Protein 2X8A (pdb70)

Structure (mmCIF, N/CA/C/O backbone):
data_2X8A
#
_entry.id   2X8A
#
_cell.length_a   77.989
_cell.length_b   77.989
_cell.length_c   86.038
_cell.angle_alpha   90.00
_cell.angle_beta   90.00
_cell.angle_gamma   120.00
#
_symmetry.space_group_name_H-M   'P 61'
#
loop_
_entity.id
_entity.type
_entity.pdbx_description
1 polymer 'NUCLEAR VALOSIN-CONTAINING PROTEIN-LIKE'
2 non-polymer 'PHOSPHATE ION'
3 water water
#
loop_
_atom_site.group_PDB
_atom_site.id
_atom_site.type_symbol
_atom_site.label_atom_id
_atom_site.label_alt_id
_atom_site.label_comp_id
_atom_site.label_asym_id
_atom_site.label_entity_id
_atom_site.label_seq_id
_atom_site.pdbx_PDB_ins_code
_atom_site.Cartn_x
_atom_site.Cartn_y
_atom_site.Cartn_z
_atom_site.occupancy
_atom_site.B_iso_or_equiv
_atom_site.auth_seq_id
_atom_site.auth_comp_id
_atom_site.auth_asym_id
_atom_site.auth_atom_id
_atom_site.pdbx_PDB_model_num
ATOM 1 N N . ILE A 1 12 ? 39.639 -0.973 15.606 1.00 84.36 583 ILE A N 1
ATOM 2 C CA . ILE A 1 12 ? 39.029 -1.029 14.270 1.00 84.01 583 ILE A CA 1
ATOM 3 C C . ILE A 1 12 ? 37.739 -1.859 14.301 1.00 87.03 583 ILE A C 1
ATOM 4 O O . ILE A 1 12 ? 37.646 -2.811 15.084 1.00 87.11 583 ILE A O 1
ATOM 6 N N . GLY A 1 13 ? 36.773 -1.485 13.448 1.00 81.73 584 GLY A N 1
ATOM 7 C CA . GLY A 1 13 ? 35.475 -2.145 13.319 1.00 80.28 584 GLY A CA 1
ATOM 8 C C . GLY A 1 13 ? 34.980 -2.250 11.893 1.00 82.17 584 GLY A C 1
ATOM 9 O O . GLY A 1 13 ? 35.437 -3.114 11.144 1.00 83.34 584 GLY A O 1
ATOM 10 N N . ALA A 1 14 ? 34.039 -1.372 11.509 1.00 75.99 585 ALA A N 1
ATOM 11 C CA . ALA A 1 14 ? 33.454 -1.333 10.170 1.00 74.79 585 ALA A CA 1
ATOM 12 C C . ALA A 1 14 ? 34.431 -0.804 9.108 1.00 77.57 585 ALA A C 1
ATOM 13 O O . ALA A 1 14 ? 34.345 -1.250 7.965 1.00 77.20 585 ALA A O 1
ATOM 15 N N . LEU A 1 15 ? 35.355 0.117 9.471 1.00 73.70 586 LEU A N 1
ATOM 16 C CA . LEU A 1 15 ? 36.361 0.686 8.555 1.00 73.87 586 LEU A CA 1
ATOM 17 C C . LEU A 1 15 ? 37.194 -0.400 7.904 1.00 80.94 586 LEU A C 1
ATOM 18 O O . LEU A 1 15 ? 37.333 -0.410 6.680 1.00 80.22 586 LEU A O 1
ATOM 23 N N . GLU A 1 16 ? 37.743 -1.307 8.738 1.00 80.06 587 GLU A N 1
ATOM 24 C CA . GLU A 1 16 ? 38.579 -2.439 8.349 1.00 80.65 587 GLU A CA 1
ATOM 25 C C . GLU A 1 16 ? 37.786 -3.434 7.450 1.00 84.22 587 GLU A C 1
ATOM 26 O O . GLU A 1 16 ? 38.377 -4.054 6.564 1.00 84.43 587 GLU A O 1
ATOM 32 N N . ASP A 1 17 ? 36.467 -3.554 7.648 1.00 79.88 588 ASP A N 1
ATOM 33 C CA . ASP A 1 17 ? 35.649 -4.440 6.827 1.00 79.77 588 ASP A CA 1
ATOM 34 C C . ASP A 1 17 ? 35.429 -3.830 5.443 1.00 82.92 588 ASP A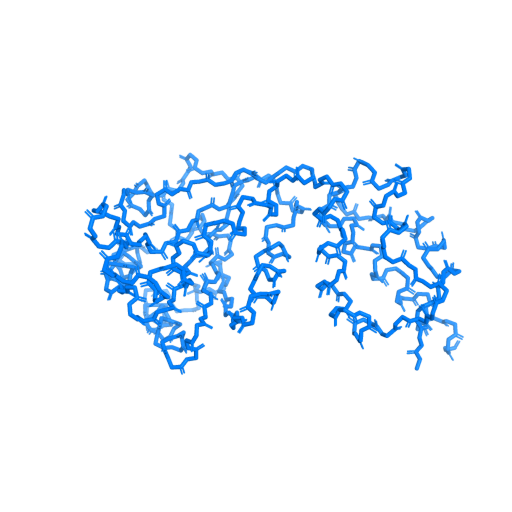 C 1
ATOM 35 O O . ASP A 1 17 ? 35.618 -4.520 4.447 1.00 83.37 588 ASP A O 1
ATOM 40 N N . ILE A 1 18 ? 35.065 -2.526 5.387 1.00 78.48 589 ILE A N 1
ATOM 41 C CA . ILE A 1 18 ? 34.812 -1.756 4.158 1.00 77.42 589 ILE A CA 1
ATOM 42 C C . ILE A 1 18 ? 36.122 -1.682 3.318 1.00 79.54 589 ILE A C 1
ATOM 43 O O . ILE A 1 18 ? 36.073 -1.829 2.091 1.00 78.40 589 ILE A O 1
ATOM 48 N N . ARG A 1 19 ? 37.276 -1.515 4.001 1.00 75.08 590 ARG A N 1
ATOM 49 C CA . ARG A 1 19 ? 38.611 -1.479 3.412 1.00 74.97 590 ARG A CA 1
ATOM 50 C C . ARG A 1 19 ? 38.896 -2.745 2.602 1.00 80.01 590 ARG A C 1
ATOM 51 O O . ARG A 1 19 ? 39.299 -2.650 1.440 1.00 78.95 590 ARG A O 1
ATOM 59 N N . GLU A 1 20 ? 38.677 -3.925 3.232 1.00 76.96 591 GLU A N 1
ATOM 60 C CA . GLU A 1 20 ? 38.932 -5.236 2.648 1.00 76.71 591 GLU A CA 1
ATOM 61 C C . GLU A 1 20 ? 37.999 -5.538 1.475 1.00 81.61 591 GLU A C 1
ATOM 62 O O . GLU A 1 20 ? 38.419 -6.216 0.537 1.00 82.15 591 GLU A O 1
ATOM 68 N N . GLU A 1 21 ? 36.758 -5.044 1.508 1.00 77.40 592 GLU A N 1
ATOM 69 C CA . GLU A 1 21 ? 35.807 -5.318 0.435 1.00 76.89 592 GLU A CA 1
ATOM 70 C C . GLU A 1 21 ? 36.095 -4.483 -0.798 1.00 82.64 592 GLU A C 1
ATOM 71 O O . GLU A 1 21 ? 35.708 -4.874 -1.899 1.00 84.24 592 GLU A O 1
ATOM 77 N N . LEU A 1 22 ? 36.784 -3.356 -0.633 1.00 78.71 593 LEU A N 1
ATOM 78 C CA . LEU A 1 22 ? 37.109 -2.499 -1.760 1.00 78.45 593 LEU A CA 1
ATOM 79 C C . LEU A 1 22 ? 38.337 -3.029 -2.476 1.00 81.80 593 LEU A C 1
ATOM 80 O O . LEU A 1 22 ? 38.345 -3.094 -3.702 1.00 81.19 593 LEU A O 1
ATOM 85 N N . THR A 1 23 ? 39.371 -3.394 -1.704 1.00 78.66 594 THR A N 1
ATOM 86 C CA . THR A 1 23 ? 40.643 -3.933 -2.181 1.00 78.60 594 THR A CA 1
ATOM 87 C C . THR A 1 23 ? 40.418 -5.192 -3.012 1.00 83.87 594 THR A C 1
ATOM 88 O O . THR A 1 23 ? 41.046 -5.334 -4.060 1.00 84.99 594 THR A O 1
ATOM 92 N N . MET A 1 24 ? 39.484 -6.069 -2.576 1.00 78.93 595 MET A N 1
ATOM 93 C CA . MET A 1 24 ? 39.160 -7.337 -3.241 1.00 77.96 595 MET A CA 1
ATOM 94 C C . MET A 1 24 ? 38.195 -7.170 -4.430 1.00 80.63 595 MET A C 1
ATOM 95 O O . MET A 1 24 ? 37.701 -8.169 -4.963 1.00 80.99 595 MET A O 1
ATOM 100 N N . ALA A 1 25 ? 37.937 -5.936 -4.859 1.00 75.83 596 ALA A N 1
ATOM 101 C CA . ALA A 1 25 ? 37.033 -5.689 -5.977 1.00 75.90 596 ALA A CA 1
ATOM 102 C C . ALA A 1 25 ? 37.584 -4.644 -6.934 1.00 82.08 596 ALA A C 1
ATOM 103 O O . ALA A 1 25 ? 37.134 -4.563 -8.085 1.00 81.73 596 ALA A O 1
ATOM 105 N N . ILE A 1 26 ? 38.569 -3.857 -6.479 1.00 80.52 597 ILE A N 1
ATOM 106 C CA . ILE A 1 26 ? 39.131 -2.787 -7.295 1.00 80.89 597 ILE A CA 1
ATOM 107 C C . ILE A 1 26 ? 40.691 -2.822 -7.332 1.00 87.60 597 ILE A C 1
ATOM 108 O O . ILE A 1 26 ? 41.268 -2.267 -8.276 1.00 88.08 597 ILE A O 1
ATOM 113 N N . LEU A 1 27 ? 41.360 -3.464 -6.342 1.00 84.55 598 LEU A N 1
ATOM 114 C CA . LEU A 1 27 ? 42.823 -3.516 -6.338 1.00 85.39 598 LEU A CA 1
ATOM 115 C C . LEU A 1 27 ? 43.309 -4.918 -6.680 1.00 91.85 598 LEU A C 1
ATOM 116 O O . LEU A 1 27 ? 43.931 -5.084 -7.729 1.00 93.09 598 LEU A O 1
ATOM 118 N N . ALA A 1 28 ? 42.987 -5.927 -5.834 1.00 87.91 599 ALA A N 1
ATOM 119 C CA . ALA A 1 28 ? 43.362 -7.333 -6.007 1.00 87.56 599 ALA A CA 1
ATOM 120 C C . ALA A 1 28 ? 42.992 -7.904 -7.403 1.00 91.53 599 ALA A C 1
ATOM 121 O O . ALA A 1 28 ? 43.889 -8.494 -8.008 1.00 90.26 599 ALA A O 1
ATOM 123 N N . PRO A 1 29 ? 41.753 -7.748 -7.964 1.00 89.82 600 PRO A N 1
ATOM 124 C CA . PRO A 1 29 ? 41.485 -8.326 -9.298 1.00 90.46 600 PRO A CA 1
ATOM 125 C C . PRO A 1 29 ? 42.328 -7.713 -10.422 1.00 95.97 600 PRO A C 1
ATOM 126 O O . PRO A 1 29 ? 42.759 -8.456 -11.302 1.00 97.01 600 PRO A O 1
ATOM 130 N N . VAL A 1 30 ? 42.599 -6.391 -10.382 1.00 91.11 601 VAL A N 1
ATOM 131 C CA . VAL A 1 30 ? 43.399 -5.728 -11.416 1.00 89.70 601 VAL A CA 1
ATOM 132 C C . VAL A 1 30 ? 44.881 -6.101 -11.236 1.00 93.84 601 VAL A C 1
ATOM 133 O O . VAL A 1 30 ? 45.527 -6.499 -12.211 1.00 94.03 601 VAL A O 1
ATOM 137 N N . ARG A 1 31 ? 45.392 -6.014 -9.997 1.00 89.83 602 ARG A N 1
ATOM 138 C CA . ARG A 1 31 ? 46.788 -6.274 -9.661 1.00 89.80 602 ARG A CA 1
ATOM 139 C C . ARG A 1 31 ? 47.191 -7.755 -9.805 1.00 93.95 602 ARG A C 1
ATOM 140 O O . ARG A 1 31 ? 48.337 -8.014 -10.171 1.00 94.16 602 ARG A O 1
ATOM 148 N N . ASN A 1 32 ? 46.288 -8.716 -9.518 1.00 90.04 603 ASN A N 1
ATOM 149 C CA . ASN A 1 32 ? 46.592 -10.159 -9.632 1.00 89.66 603 ASN A CA 1
ATOM 150 C C . ASN A 1 32 ? 45.469 -10.860 -10.420 1.00 92.45 603 ASN A C 1
ATOM 151 O O . ASN A 1 32 ? 44.699 -11.604 -9.809 1.00 92.98 603 ASN A O 1
ATOM 156 N N . PRO A 1 33 ? 45.321 -10.624 -11.754 1.00 86.92 604 PRO A N 1
ATOM 157 C CA . PRO A 1 33 ? 44.161 -11.184 -12.473 1.00 85.80 604 PRO A CA 1
ATOM 158 C C . PRO A 1 33 ? 44.158 -12.697 -12.637 1.00 87.63 604 PRO A C 1
ATOM 159 O O . PRO A 1 33 ? 43.090 -13.313 -12.618 1.00 86.75 604 PRO A O 1
ATOM 163 N N . ASP A 1 34 ? 45.337 -13.286 -12.818 1.00 82.90 605 ASP A N 1
ATOM 164 C CA . ASP A 1 34 ? 45.455 -14.715 -13.027 1.00 81.64 605 ASP A CA 1
ATOM 165 C C . ASP A 1 34 ? 45.238 -15.437 -11.729 1.00 82.54 605 ASP A C 1
ATOM 166 O O . ASP A 1 34 ? 44.585 -16.476 -11.749 1.00 82.39 605 ASP A O 1
ATOM 171 N N . GLN A 1 35 ? 45.721 -14.866 -10.598 1.00 76.71 606 GLN A N 1
ATOM 172 C CA . GLN A 1 35 ? 45.520 -15.435 -9.262 1.00 75.82 606 GLN A CA 1
ATOM 173 C C . GLN A 1 35 ? 44.029 -15.319 -8.858 1.00 78.10 606 GLN A C 1
ATOM 174 O O . GLN A 1 35 ? 43.437 -16.314 -8.442 1.00 78.20 606 GLN A O 1
ATOM 176 N N . PHE A 1 36 ? 43.419 -14.126 -9.037 1.00 72.57 607 PHE A N 1
ATOM 177 C CA . PHE A 1 36 ? 42.008 -13.858 -8.738 1.00 71.61 607 PHE A CA 1
ATOM 178 C C . PHE A 1 36 ? 41.059 -14.788 -9.528 1.00 72.76 607 PHE A C 1
ATOM 179 O O . PHE A 1 36 ? 40.190 -15.416 -8.924 1.00 72.25 607 PHE A O 1
ATOM 187 N N . LYS A 1 37 ? 41.230 -14.881 -10.863 1.00 67.30 608 LYS A N 1
ATOM 188 C CA . LYS A 1 37 ? 40.357 -15.694 -11.722 1.00 66.34 608 LYS A CA 1
ATOM 189 C C . LYS A 1 37 ? 40.615 -17.202 -11.560 1.00 69.76 608 LYS A C 1
ATOM 190 O O . LYS A 1 37 ? 39.720 -17.993 -11.880 1.00 69.01 608 LYS A O 1
ATOM 196 N N . ALA A 1 38 ? 41.797 -17.594 -11.001 1.00 65.67 609 ALA A N 1
ATOM 197 C CA . ALA A 1 38 ? 42.146 -18.998 -10.736 1.00 64.62 609 ALA A CA 1
ATOM 198 C C . ALA A 1 38 ? 41.416 -19.523 -9.506 1.00 66.79 609 ALA A C 1
ATOM 199 O O . ALA A 1 38 ? 41.028 -20.687 -9.512 1.00 66.76 609 ALA A O 1
ATOM 201 N N . LEU A 1 39 ? 41.227 -18.683 -8.459 1.00 62.72 610 LEU A N 1
ATOM 202 C CA . LEU A 1 39 ? 40.485 -19.051 -7.236 1.00 63.10 610 LEU A CA 1
ATOM 203 C C . LEU A 1 39 ? 38.944 -19.015 -7.460 1.00 68.27 610 LEU A C 1
ATOM 204 O O . LEU A 1 39 ? 38.191 -19.247 -6.522 1.00 69.81 610 LEU A O 1
ATOM 209 N N . GLY A 1 40 ? 38.494 -18.697 -8.671 1.00 64.04 611 GLY A N 1
ATOM 210 C CA . GLY A 1 40 ? 37.073 -18.646 -9.009 1.00 63.50 611 GLY A CA 1
ATOM 211 C C . GLY A 1 40 ? 36.324 -17.440 -8.476 1.00 65.24 611 GLY A C 1
ATOM 212 O O . GLY A 1 40 ? 35.091 -17.426 -8.470 1.00 63.90 611 GLY A O 1
ATOM 213 N N . LEU A 1 41 ? 37.076 -16.417 -8.032 1.00 60.66 612 LEU A N 1
ATOM 214 C CA . LEU A 1 41 ? 36.564 -15.159 -7.516 1.00 59.05 612 LEU A CA 1
ATOM 215 C C . LEU A 1 41 ? 35.963 -14.322 -8.634 1.00 64.12 612 LEU A C 1
ATOM 216 O O . LEU A 1 41 ? 36.436 -14.349 -9.770 1.00 62.72 612 LEU A O 1
ATOM 221 N N . VAL A 1 42 ? 34.859 -13.641 -8.319 1.00 63.46 613 VAL A N 1
ATOM 222 C CA . VAL A 1 42 ? 34.083 -12.798 -9.235 1.00 63.63 613 VAL A CA 1
ATOM 223 C C . VAL A 1 42 ? 33.677 -11.582 -8.446 1.00 68.36 613 VAL A C 1
ATOM 224 O O . VAL A 1 42 ? 33.024 -11.738 -7.423 1.00 70.66 613 VAL A O 1
ATOM 228 N N . THR A 1 43 ? 34.072 -10.382 -8.877 1.00 63.10 614 THR A N 1
ATOM 229 C CA . THR A 1 43 ? 33.744 -9.177 -8.124 1.00 61.67 614 THR A CA 1
ATOM 230 C C . THR A 1 43 ? 32.249 -8.952 -8.027 1.00 63.95 614 THR A C 1
ATOM 231 O O . THR A 1 43 ? 31.566 -8.985 -9.055 1.00 63.18 614 THR A O 1
ATOM 235 N N . PRO A 1 44 ? 31.716 -8.707 -6.806 1.00 59.73 615 PRO A N 1
ATOM 236 C CA . PRO A 1 44 ? 30.287 -8.371 -6.709 1.00 59.77 615 PRO A CA 1
ATOM 237 C C . PRO A 1 44 ? 30.092 -6.919 -7.143 1.00 65.62 615 PRO A C 1
ATOM 238 O O . PRO A 1 44 ? 31.062 -6.151 -7.108 1.00 65.52 615 PRO A O 1
ATOM 242 N N . ALA A 1 45 ? 28.873 -6.538 -7.573 1.00 62.57 616 ALA A N 1
ATOM 243 C CA . ALA A 1 45 ? 28.596 -5.154 -7.963 1.00 62.44 616 ALA A CA 1
ATOM 244 C C . ALA A 1 45 ? 28.982 -4.201 -6.820 1.00 68.68 616 ALA A C 1
ATOM 245 O O . ALA A 1 45 ? 29.762 -3.273 -7.049 1.00 68.98 616 ALA A O 1
ATOM 247 N N . GLY A 1 46 ? 28.544 -4.530 -5.593 1.00 65.72 617 GLY A N 1
ATOM 248 C CA . GLY A 1 46 ? 28.838 -3.764 -4.392 1.00 65.48 617 GLY A CA 1
ATOM 249 C C . GLY A 1 46 ? 28.642 -4.453 -3.056 1.00 69.52 617 GLY A C 1
ATOM 250 O O . GLY A 1 46 ? 28.718 -5.678 -2.943 1.00 68.54 617 GLY A O 1
ATOM 251 N N . VAL A 1 47 ? 28.469 -3.630 -2.019 1.00 67.25 618 VAL A N 1
ATOM 252 C CA . VAL A 1 47 ? 28.242 -4.030 -0.618 1.00 67.18 618 VAL A CA 1
ATOM 253 C C . VAL A 1 47 ? 27.084 -3.231 -0.071 1.00 68.95 618 VAL A C 1
ATOM 254 O O . VAL A 1 47 ? 26.773 -2.151 -0.586 1.00 67.46 618 VAL A O 1
ATOM 258 N N . LEU A 1 48 ? 26.448 -3.758 0.972 1.00 65.38 619 LEU A N 1
ATOM 259 C CA . LEU A 1 48 ? 25.354 -3.063 1.637 1.00 64.38 619 LEU A CA 1
ATOM 260 C C . LEU A 1 48 ? 25.776 -2.697 3.029 1.00 68.22 619 LEU A C 1
ATOM 261 O O . LEU A 1 48 ? 26.210 -3.570 3.793 1.00 68.49 619 LEU A O 1
ATOM 266 N N . LEU A 1 49 ? 25.694 -1.397 3.346 1.00 63.31 620 LEU A N 1
ATOM 267 C CA . LEU A 1 49 ? 26.008 -0.889 4.678 1.00 61.72 620 LEU A CA 1
ATOM 268 C C . LEU A 1 49 ? 24.700 -0.808 5.428 1.00 64.10 620 LEU A C 1
ATOM 269 O O . LEU A 1 49 ? 23.722 -0.284 4.893 1.00 62.04 620 LEU A O 1
ATOM 274 N N . ALA A 1 50 ? 24.638 -1.468 6.594 1.00 62.91 621 ALA A N 1
ATOM 275 C CA . ALA A 1 50 ? 23.413 -1.535 7.407 1.00 64.18 621 ALA A CA 1
ATOM 276 C C . ALA A 1 50 ? 23.662 -1.127 8.857 1.00 70.07 621 ALA A C 1
ATOM 277 O O . ALA A 1 50 ? 24.669 -1.503 9.463 1.00 70.16 621 ALA A O 1
ATOM 279 N N . GLY A 1 51 ? 22.724 -0.365 9.394 1.00 67.22 622 GLY A N 1
ATOM 280 C CA . GLY A 1 51 ? 22.768 0.118 10.766 1.00 67.35 622 GLY A CA 1
ATOM 281 C C . GLY A 1 51 ? 21.998 1.407 10.932 1.00 71.71 622 GLY A C 1
ATOM 282 O O . GLY A 1 51 ? 21.674 2.053 9.928 1.00 71.19 622 GLY A O 1
ATOM 283 N N . PRO A 1 52 ? 21.735 1.834 12.194 1.00 69.23 623 PRO A N 1
ATOM 284 C CA . PRO A 1 52 ? 20.991 3.098 12.413 1.00 68.56 623 PRO A CA 1
ATOM 285 C C . PRO A 1 52 ? 21.661 4.329 11.781 1.00 71.92 623 PRO A C 1
ATOM 286 O O . PRO A 1 52 ? 22.884 4.354 11.598 1.00 70.39 623 PRO A O 1
ATOM 290 N N . PRO A 1 53 ? 20.875 5.350 11.377 1.00 70.48 624 PRO A N 1
ATOM 291 C CA . PRO A 1 53 ? 21.500 6.538 10.756 1.00 70.75 624 PRO A CA 1
ATOM 292 C C . PRO A 1 53 ? 22.359 7.325 11.752 1.00 76.19 624 PRO A C 1
ATOM 293 O O . PRO A 1 53 ? 22.104 7.303 12.966 1.00 75.16 624 PRO A O 1
ATOM 297 N N . GLY A 1 54 ? 23.392 7.975 11.222 1.00 73.81 625 GLY A N 1
ATOM 298 C CA . GLY A 1 54 ? 24.348 8.747 12.000 1.00 73.65 625 GLY A CA 1
ATOM 299 C C . GLY A 1 54 ? 25.561 7.945 12.439 1.00 79.54 625 GLY A C 1
ATOM 300 O O . GLY A 1 54 ? 26.410 8.472 13.168 1.00 80.02 625 GLY A O 1
ATOM 301 N N . CYS A 1 55 ? 25.690 6.682 11.986 1.00 75.92 626 CYS A N 1
ATOM 302 C CA . CYS A 1 55 ? 26.834 5.869 12.392 1.00 76.15 626 CYS A CA 1
ATOM 303 C C . CYS A 1 55 ? 28.081 6.060 11.511 1.00 77.70 626 CYS A C 1
ATOM 304 O O . CYS A 1 55 ? 29.153 5.557 11.877 1.00 78.12 626 CYS A O 1
ATOM 307 N N . GLY A 1 56 ? 27.950 6.798 10.409 1.00 70.74 627 GLY A N 1
ATOM 308 C CA . GLY A 1 56 ? 29.081 7.113 9.543 1.00 69.34 627 GLY A CA 1
ATOM 309 C C . GLY A 1 56 ? 29.301 6.245 8.324 1.00 69.99 627 GLY A C 1
ATOM 310 O O . GLY A 1 56 ? 30.439 6.142 7.848 1.00 69.27 627 GLY A O 1
ATOM 311 N N . LYS A 1 57 ? 28.212 5.653 7.788 1.00 64.71 628 LYS A N 1
ATOM 312 C CA . LYS A 1 57 ? 28.212 4.809 6.579 1.00 63.77 628 LYS A CA 1
ATOM 313 C C . LYS A 1 57 ? 28.848 5.574 5.405 1.00 65.24 628 LYS A C 1
ATOM 314 O O . LYS A 1 57 ? 29.792 5.078 4.789 1.00 63.95 628 LYS A O 1
ATOM 320 N N . THR A 1 58 ? 28.373 6.811 5.158 1.00 61.43 629 THR A N 1
ATOM 321 C CA . THR A 1 58 ? 28.864 7.707 4.102 1.00 61.31 629 THR A CA 1
ATOM 322 C C . THR A 1 58 ? 30.358 8.094 4.315 1.00 65.00 629 THR A C 1
ATOM 323 O O . THR A 1 58 ? 31.150 8.010 3.366 1.00 65.25 629 THR A O 1
ATOM 327 N N . LEU A 1 59 ? 30.728 8.515 5.546 1.00 60.01 630 LEU A N 1
ATOM 328 C CA . LEU A 1 59 ? 32.076 8.965 5.880 1.00 59.92 630 LEU A CA 1
ATOM 329 C C . LEU A 1 59 ? 33.121 7.862 5.764 1.00 66.62 630 LEU A C 1
ATOM 330 O O . LEU A 1 59 ? 34.243 8.143 5.315 1.00 65.34 630 LEU A O 1
ATOM 335 N N . LEU A 1 60 ? 32.767 6.615 6.186 1.00 64.94 631 LEU A N 1
ATOM 336 C CA . LEU A 1 60 ? 33.685 5.469 6.115 1.00 64.69 631 LEU A CA 1
ATOM 337 C C . LEU A 1 60 ? 33.867 5.014 4.660 1.00 68.45 631 LEU A C 1
ATOM 338 O O . LEU A 1 60 ? 34.967 4.594 4.282 1.00 68.88 631 LEU A O 1
ATOM 343 N N . ALA A 1 61 ? 32.809 5.157 3.841 1.00 63.20 632 ALA A N 1
ATOM 344 C CA . ALA A 1 61 ? 32.831 4.857 2.415 1.00 63.12 632 ALA A CA 1
ATOM 345 C C . ALA A 1 61 ? 33.778 5.815 1.705 1.00 70.13 632 ALA A C 1
ATOM 346 O O . ALA A 1 61 ? 34.604 5.389 0.889 1.00 69.47 632 ALA A O 1
ATOM 348 N N . LYS A 1 62 ? 33.678 7.124 2.057 1.00 68.87 633 LYS A N 1
ATOM 349 C CA . LYS A 1 62 ? 34.519 8.188 1.515 1.00 68.36 633 LYS A CA 1
ATOM 350 C C . LYS A 1 62 ? 35.948 8.047 2.034 1.00 71.93 633 LYS A C 1
ATOM 351 O O . LYS A 1 62 ? 36.885 8.345 1.301 1.00 72.17 633 LYS A O 1
ATOM 353 N N . ALA A 1 63 ? 36.115 7.561 3.267 1.00 68.98 634 ALA A N 1
ATOM 354 C CA . ALA A 1 63 ? 37.423 7.391 3.908 1.00 70.12 634 ALA A CA 1
ATOM 355 C C . ALA A 1 63 ? 38.280 6.353 3.207 1.00 75.16 634 ALA A C 1
ATOM 356 O O . ALA A 1 63 ? 39.464 6.602 2.965 1.00 74.29 634 ALA A O 1
ATOM 358 N N . VAL A 1 64 ? 37.662 5.190 2.895 1.00 73.01 635 VAL A N 1
ATOM 359 C CA . VAL A 1 64 ? 38.226 3.996 2.246 1.00 72.36 635 VAL A CA 1
ATOM 360 C C . VAL A 1 64 ? 38.618 4.330 0.796 1.00 73.77 635 VAL A C 1
ATOM 361 O O . VAL A 1 64 ? 39.720 3.963 0.364 1.00 71.72 635 VAL A O 1
ATOM 365 N N . ALA A 1 65 ? 37.731 5.056 0.074 1.00 70.86 636 ALA A N 1
ATOM 366 C CA . ALA A 1 65 ? 37.950 5.517 -1.306 1.00 71.35 636 ALA A CA 1
ATOM 367 C C . ALA A 1 65 ? 39.176 6.429 -1.390 1.00 76.43 636 ALA A C 1
ATOM 368 O O . ALA A 1 65 ? 40.040 6.241 -2.250 1.00 76.18 636 ALA A O 1
ATOM 370 N N . ASN A 1 66 ? 39.265 7.377 -0.445 1.00 73.42 637 ASN A N 1
ATOM 371 C CA . ASN A 1 66 ? 40.335 8.344 -0.355 1.00 73.83 637 ASN A CA 1
ATOM 372 C C . ASN A 1 66 ? 41.689 7.679 -0.167 1.00 79.34 637 ASN A C 1
ATOM 373 O O . ASN A 1 66 ? 42.539 7.812 -1.041 1.00 79.24 637 ASN A O 1
ATOM 378 N N . GLU A 1 67 ? 41.879 6.947 0.941 1.00 77.47 638 GLU A N 1
ATOM 379 C CA . GLU A 1 67 ? 43.132 6.268 1.288 1.00 78.18 638 GLU A CA 1
ATOM 380 C C . GLU A 1 67 ? 43.632 5.304 0.163 1.00 84.37 638 GLU A C 1
ATOM 381 O O . GLU A 1 67 ? 44.841 5.082 0.060 1.00 83.77 638 GLU A O 1
ATOM 387 N N . SER A 1 68 ? 42.710 4.794 -0.696 1.00 82.49 639 SER A N 1
ATOM 388 C CA . SER A 1 68 ? 43.005 3.919 -1.841 1.00 82.57 639 SER A CA 1
ATOM 389 C C . SER A 1 68 ? 43.214 4.720 -3.170 1.00 84.96 639 SER A C 1
ATOM 390 O O . SER A 1 68 ? 43.522 4.120 -4.201 1.00 83.80 639 SER A O 1
ATOM 393 N N . GLY A 1 69 ? 43.036 6.044 -3.127 1.00 81.17 640 GLY A N 1
ATOM 394 C CA . GLY A 1 69 ? 43.187 6.934 -4.280 1.00 80.48 640 GLY A CA 1
ATOM 395 C C . GLY A 1 69 ? 42.091 6.783 -5.320 1.00 83.38 640 GLY A C 1
ATOM 396 O O . GLY A 1 69 ? 42.332 6.969 -6.521 1.00 82.66 640 GLY A O 1
ATOM 397 N N . LEU A 1 70 ? 40.871 6.445 -4.856 1.00 78.90 641 LEU A N 1
ATOM 398 C CA . LEU A 1 70 ? 39.682 6.218 -5.694 1.00 77.71 641 LEU A CA 1
ATOM 399 C C . LEU A 1 70 ? 38.734 7.423 -5.712 1.00 78.97 641 LEU A C 1
ATOM 400 O O . LEU A 1 70 ? 38.707 8.229 -4.771 1.00 78.34 641 LEU A O 1
ATOM 405 N N . ASN A 1 71 ? 37.944 7.525 -6.779 1.00 73.45 642 ASN A N 1
ATOM 406 C CA . ASN A 1 71 ? 36.957 8.577 -6.899 1.00 7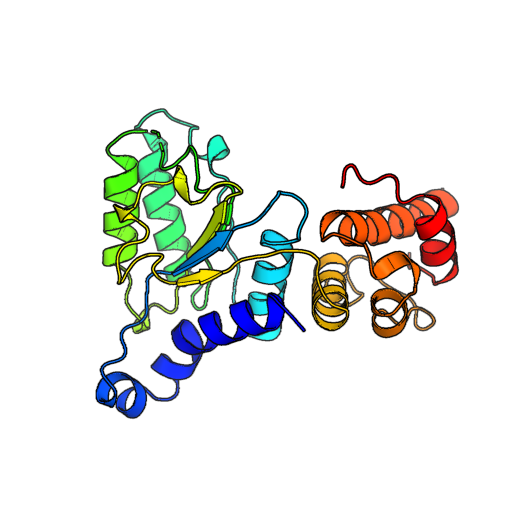2.90 642 ASN A CA 1
ATOM 407 C C . ASN A 1 71 ? 35.715 8.161 -6.127 1.00 76.11 642 ASN A C 1
ATOM 408 O O . ASN A 1 71 ? 35.569 6.988 -5.762 1.00 75.88 642 ASN A O 1
ATOM 413 N N . PHE A 1 72 ? 34.837 9.124 -5.848 1.00 71.93 643 PHE A N 1
ATOM 414 C CA . PHE A 1 72 ? 33.604 8.867 -5.127 1.00 71.26 643 PHE A CA 1
ATOM 415 C C . PHE A 1 72 ? 32.466 9.641 -5.776 1.00 74.32 643 PHE A C 1
ATOM 416 O O . PHE A 1 72 ? 32.583 10.851 -5.952 1.00 74.41 643 PHE A O 1
ATOM 424 N N . ILE A 1 73 ? 31.386 8.946 -6.156 1.00 71.32 644 ILE A N 1
ATOM 425 C CA . ILE A 1 73 ? 30.170 9.552 -6.730 1.00 71.90 644 ILE A CA 1
ATOM 426 C C . ILE A 1 73 ? 28.975 9.125 -5.848 1.00 76.09 644 ILE A C 1
ATOM 427 O O . ILE A 1 73 ? 28.777 7.939 -5.590 1.00 75.89 644 ILE A O 1
ATOM 432 N N . SER A 1 74 ? 28.230 10.100 -5.338 1.00 73.37 645 SER A N 1
ATOM 433 C CA . SER A 1 74 ? 27.087 9.840 -4.461 1.00 73.36 645 SER A CA 1
ATOM 434 C C . SER A 1 74 ? 25.771 9.942 -5.221 1.00 77.15 645 SER A C 1
ATOM 435 O O . SER A 1 74 ? 25.708 10.582 -6.263 1.00 77.10 645 SER A O 1
ATOM 437 N N . VAL A 1 75 ? 24.741 9.272 -4.709 1.00 75.07 646 VAL A N 1
ATOM 438 C CA . VAL A 1 75 ? 23.364 9.227 -5.212 1.00 76.34 646 VAL A CA 1
ATOM 439 C C . VAL A 1 75 ? 22.476 9.137 -4.001 1.00 83.76 646 VAL A C 1
ATOM 440 O O . VAL A 1 75 ? 22.631 8.214 -3.196 1.00 82.92 646 VAL A O 1
ATOM 444 N N . LYS A 1 76 ? 21.554 10.084 -3.859 1.00 83.67 647 LYS A N 1
ATOM 445 C CA . LYS A 1 76 ? 20.599 10.028 -2.763 1.00 84.60 647 LYS A CA 1
ATOM 446 C C . LYS A 1 76 ? 19.367 9.304 -3.287 1.00 90.27 647 LYS A C 1
ATOM 447 O O . LYS A 1 76 ? 18.912 9.587 -4.404 1.00 88.49 647 LYS A O 1
ATOM 453 N N . GLY A 1 77 ? 18.899 8.334 -2.502 1.00 89.69 648 GLY A N 1
ATOM 454 C CA . GLY A 1 77 ? 17.718 7.516 -2.779 1.00 90.68 648 GLY A CA 1
ATOM 455 C C . GLY A 1 77 ? 16.453 8.318 -3.052 1.00 96.67 648 GLY A C 1
ATOM 456 O O . GLY A 1 77 ? 15.892 8.187 -4.146 1.00 96.61 648 GLY A O 1
ATOM 457 N N . PRO A 1 78 ? 15.990 9.196 -2.113 1.00 94.08 649 PRO A N 1
ATOM 458 C CA . PRO A 1 78 ? 14.772 9.979 -2.387 1.00 94.48 649 PRO A CA 1
ATOM 459 C C . PRO A 1 78 ? 14.959 11.088 -3.443 1.00 100.65 649 PRO A C 1
ATOM 460 O O . PRO A 1 78 ? 13.984 11.442 -4.108 1.00 100.79 649 PRO A O 1
ATOM 464 N N . GLU A 1 79 ? 16.192 11.624 -3.608 1.00 98.54 650 GLU A N 1
ATOM 465 C CA . GLU A 1 79 ? 16.507 12.686 -4.576 1.00 99.22 650 GLU A CA 1
ATOM 466 C C . GLU A 1 79 ? 16.366 12.212 -6.027 1.00 105.69 650 GLU A C 1
ATOM 467 O O . GLU A 1 79 ? 16.018 13.007 -6.902 1.00 105.36 650 GLU A O 1
ATOM 469 N N . LEU A 1 80 ? 16.619 10.915 -6.268 1.00 104.17 651 LEU A N 1
ATOM 470 C CA . LEU A 1 80 ? 16.552 10.269 -7.577 1.00 104.92 651 LEU A CA 1
ATOM 471 C C . LEU A 1 80 ? 15.105 10.117 -8.086 1.00 112.67 651 LEU A C 1
ATOM 472 O O . LEU A 1 80 ? 14.908 9.721 -9.238 1.00 113.02 651 LEU A O 1
ATOM 477 N N . LEU A 1 81 ? 14.097 10.472 -7.260 1.00 111.13 652 LEU A N 1
ATOM 478 C CA . LEU A 1 81 ? 12.684 10.433 -7.657 1.00 111.50 652 LEU A CA 1
ATOM 479 C C . LEU A 1 81 ? 12.265 11.813 -8.217 1.00 117.85 652 LEU A C 1
ATOM 480 O O . LEU A 1 81 ? 11.166 12.307 -7.935 1.00 117.09 652 LEU A O 1
ATOM 485 N N . ASN A 1 82 ? 13.174 12.415 -9.032 1.00 116.72 653 ASN A N 1
ATOM 486 C CA . ASN A 1 82 ? 13.073 13.715 -9.719 1.00 117.41 653 ASN A CA 1
ATOM 487 C C . ASN A 1 82 ? 11.934 13.690 -10.755 1.00 123.24 653 ASN A C 1
ATOM 488 O O . ASN A 1 82 ? 11.039 14.537 -10.707 1.00 123.17 653 ASN A O 1
ATOM 493 N N . MET A 1 83 ? 11.979 12.710 -11.672 1.00 120.74 654 MET A N 1
ATOM 494 C CA . MET A 1 83 ? 10.977 12.424 -12.692 1.00 120.90 654 MET A CA 1
ATOM 495 C C . MET A 1 83 ? 10.521 11.010 -12.436 1.00 125.26 654 MET A C 1
ATOM 496 O O . MET A 1 83 ? 11.329 10.076 -12.516 1.00 125.05 654 MET A O 1
ATOM 501 N N . TYR A 1 84 ? 9.257 10.861 -12.037 1.00 121.92 655 TYR A N 1
ATOM 502 C CA . TYR A 1 84 ? 8.656 9.578 -11.684 1.00 121.81 655 TYR A CA 1
ATOM 503 C C . TYR A 1 84 ? 8.653 8.640 -12.910 1.00 125.62 655 TYR A C 1
ATOM 504 O O . TYR A 1 84 ? 7.957 8.895 -13.900 1.00 125.00 655 TYR A O 1
ATOM 513 N N . VAL A 1 85 ? 9.540 7.604 -12.844 1.00 121.99 656 VAL A N 1
ATOM 514 C CA . VAL A 1 85 ? 9.838 6.545 -13.831 1.00 121.39 656 VAL A CA 1
ATOM 515 C C . VAL A 1 85 ? 10.808 7.099 -14.915 1.00 124.27 656 VAL A C 1
ATOM 516 O O . VAL A 1 85 ? 11.778 6.418 -15.256 1.00 124.20 656 VAL A O 1
ATOM 520 N N . GLY A 1 86 ? 10.552 8.329 -15.377 1.00 119.37 657 GLY A N 1
ATOM 521 C CA . GLY A 1 86 ? 11.292 9.042 -16.418 1.00 118.48 657 GLY A CA 1
ATOM 522 C C . GLY A 1 86 ? 12.796 9.209 -16.274 1.00 120.24 657 GLY A C 1
ATOM 523 O O . GLY A 1 86 ? 13.550 8.258 -16.503 1.00 119.58 657 GLY A O 1
ATOM 524 N N . GLU A 1 87 ? 13.245 10.447 -15.952 1.00 115.24 658 GLU A N 1
ATOM 525 C CA . GLU A 1 87 ? 14.661 10.834 -15.830 1.00 114.39 658 GLU A CA 1
ATOM 526 C C . GLU A 1 87 ? 15.405 10.095 -14.697 1.00 116.84 658 GLU A C 1
ATOM 527 O O . GLU A 1 87 ? 16.625 10.239 -14.587 1.00 115.97 658 GLU A O 1
ATOM 529 N N . SER A 1 88 ? 14.683 9.293 -13.885 1.00 112.67 659 SER A N 1
ATOM 530 C CA . SER A 1 88 ? 15.249 8.478 -12.808 1.00 111.98 659 SER A CA 1
ATOM 531 C C . SER A 1 88 ? 16.149 7.390 -13.405 1.00 113.70 659 SER A C 1
ATOM 532 O O . SER A 1 88 ? 17.326 7.309 -13.049 1.00 112.84 659 SER A O 1
ATOM 534 N N . GLU A 1 89 ? 15.600 6.600 -14.362 1.00 108.52 660 GLU A N 1
ATOM 535 C CA . GLU A 1 89 ? 16.302 5.526 -15.074 1.00 107.03 660 GLU A CA 1
ATOM 536 C C . GLU A 1 89 ? 17.489 6.063 -15.878 1.00 107.88 660 GLU A C 1
ATOM 537 O O . GLU A 1 89 ? 18.536 5.407 -15.923 1.00 107.90 660 GLU A O 1
ATOM 539 N N . ARG A 1 90 ? 17.321 7.249 -16.512 1.00 100.94 661 ARG A N 1
ATOM 540 C CA . ARG A 1 90 ? 18.373 7.909 -17.281 1.00 99.51 661 ARG A CA 1
ATOM 541 C C . ARG A 1 90 ? 19.513 8.344 -16.336 1.00 101.47 661 ARG A C 1
ATOM 542 O O . ARG A 1 90 ? 20.684 8.206 -16.699 1.00 100.42 661 ARG A O 1
ATOM 544 N N . ALA A 1 91 ? 19.165 8.827 -15.106 1.00 96.55 662 ALA A N 1
ATOM 545 C CA . ALA A 1 91 ? 20.144 9.223 -14.087 1.00 95.20 662 ALA A CA 1
ATOM 546 C C . ALA A 1 91 ? 20.918 7.987 -13.634 1.00 96.67 662 ALA A C 1
ATOM 547 O O . ALA A 1 91 ? 22.144 8.013 -13.693 1.00 95.46 662 ALA A O 1
ATOM 549 N N . VAL A 1 92 ? 20.203 6.874 -13.298 1.00 92.02 663 VAL A N 1
ATOM 550 C CA . VAL A 1 92 ? 20.799 5.576 -12.929 1.00 91.31 663 VAL A CA 1
ATOM 551 C C . VAL A 1 92 ? 21.916 5.256 -13.931 1.00 93.32 663 VAL A C 1
ATOM 552 O O . VAL A 1 92 ? 23.078 5.131 -13.540 1.00 93.62 663 VAL A O 1
ATOM 556 N N . ARG A 1 93 ? 21.546 5.225 -15.233 1.00 86.94 664 ARG A N 1
ATOM 557 C CA . ARG A 1 93 ? 22.378 4.975 -16.407 1.00 84.99 664 ARG A CA 1
ATOM 558 C C . ARG A 1 93 ? 23.551 5.969 -16.526 1.00 84.87 664 ARG A C 1
ATOM 559 O O . ARG A 1 93 ? 24.616 5.585 -17.011 1.00 84.27 664 ARG A O 1
ATOM 567 N N . GLN A 1 94 ? 23.355 7.237 -16.103 1.00 79.18 665 GLN A N 1
ATOM 568 C CA . GLN A 1 94 ? 24.395 8.267 -16.184 1.00 77.71 665 GLN A CA 1
ATOM 569 C C . GLN A 1 94 ? 25.428 8.094 -15.070 1.00 80.12 665 GLN A C 1
ATOM 570 O O . GLN A 1 94 ? 26.621 8.210 -15.342 1.00 79.57 665 GLN A O 1
ATOM 572 N N . VAL A 1 95 ? 24.978 7.774 -13.832 1.00 75.76 666 VAL A N 1
ATOM 573 C CA . VAL A 1 95 ? 25.851 7.560 -12.667 1.00 75.19 666 VAL A CA 1
ATOM 574 C C . VAL A 1 95 ? 26.796 6.364 -12.905 1.00 77.81 666 VAL A C 1
ATOM 575 O O . VAL A 1 95 ? 27.979 6.427 -12.536 1.00 75.88 666 VAL A O 1
ATOM 579 N N . PHE A 1 96 ? 26.283 5.293 -13.538 1.00 74.57 667 PHE A N 1
ATOM 580 C CA . PHE A 1 96 ? 27.124 4.143 -13.848 1.00 74.62 667 PHE A CA 1
ATOM 581 C C . PHE A 1 96 ? 28.112 4.543 -14.949 1.00 79.59 667 PHE A C 1
ATOM 582 O O . PHE A 1 96 ? 29.303 4.232 -14.844 1.00 77.46 667 PHE A O 1
ATOM 590 N N . GLN A 1 97 ? 27.636 5.340 -15.932 1.00 78.88 668 GLN A N 1
ATOM 591 C CA . GLN A 1 97 ? 28.467 5.833 -17.035 1.00 79.54 668 GLN A CA 1
ATOM 592 C C . GLN A 1 97 ? 29.582 6.759 -16.508 1.00 83.22 668 GLN A C 1
ATOM 593 O O . GLN A 1 97 ? 30.756 6.530 -16.829 1.00 83.43 668 GLN A O 1
ATOM 599 N N . ARG A 1 98 ? 29.214 7.747 -15.651 1.00 78.51 669 ARG A N 1
ATOM 600 C CA . ARG A 1 98 ? 30.121 8.712 -15.017 1.00 77.84 669 ARG A CA 1
ATOM 601 C C . ARG A 1 98 ? 31.241 7.995 -14.253 1.00 80.52 669 ARG A C 1
ATOM 602 O O . ARG A 1 98 ? 32.413 8.361 -14.390 1.00 80.74 669 ARG A O 1
ATOM 604 N N . ALA A 1 99 ? 30.876 6.942 -13.499 1.00 75.11 670 ALA A N 1
ATOM 605 C CA . ALA A 1 99 ? 31.789 6.115 -12.716 1.00 74.26 670 ALA A CA 1
ATOM 606 C C . ALA A 1 99 ? 32.828 5.386 -13.590 1.00 76.38 670 ALA A C 1
ATOM 607 O O . ALA A 1 99 ? 33.991 5.259 -13.169 1.00 75.41 670 ALA A O 1
ATOM 609 N N . LYS A 1 100 ? 32.406 4.906 -14.791 1.00 71.64 671 LYS A N 1
ATOM 610 C CA . LYS A 1 100 ? 33.272 4.172 -15.723 1.00 70.89 671 LYS A CA 1
ATOM 611 C C . LYS A 1 100 ? 34.327 5.114 -16.318 1.00 77.24 671 LYS A C 1
ATOM 612 O O . LYS A 1 100 ? 35.502 4.754 -16.322 1.00 77.13 671 LYS A O 1
ATOM 618 N N . ASN A 1 101 ? 33.931 6.336 -16.730 1.00 76.01 672 ASN A N 1
ATOM 619 C CA . ASN A 1 101 ? 34.848 7.373 -17.231 1.00 77.51 672 ASN A CA 1
ATOM 620 C C . ASN A 1 101 ? 35.869 7.836 -16.146 1.00 84.82 672 ASN A C 1
ATOM 621 O O . ASN A 1 101 ? 36.988 8.232 -16.494 1.00 85.14 672 ASN A O 1
ATOM 626 N N . SER A 1 102 ? 35.467 7.805 -14.847 1.00 82.51 673 SER A N 1
ATOM 627 C CA . SER A 1 102 ? 36.294 8.243 -13.715 1.00 82.91 673 SER A CA 1
ATOM 628 C C . SER A 1 102 ? 36.756 7.060 -12.822 1.00 87.45 673 SER A C 1
ATOM 629 O O . SER A 1 102 ? 36.983 7.229 -11.614 1.00 88.08 673 SER A O 1
ATOM 632 N N . ALA A 1 103 ? 36.958 5.889 -13.442 1.00 82.42 674 ALA A N 1
ATOM 633 C CA . ALA A 1 103 ? 37.429 4.668 -12.792 1.00 81.47 674 ALA A CA 1
ATOM 634 C C . ALA A 1 103 ? 38.902 4.801 -12.344 1.00 83.93 674 ALA A C 1
ATOM 635 O O . ALA A 1 103 ? 39.682 5.390 -13.097 1.00 84.52 674 ALA A O 1
ATOM 637 N N . PRO A 1 104 ? 39.338 4.252 -11.172 1.00 78.29 675 PRO A N 1
ATOM 638 C CA . PRO A 1 104 ? 38.545 3.544 -10.153 1.00 76.75 675 PRO A CA 1
ATOM 639 C C . PRO A 1 104 ? 37.695 4.552 -9.388 1.00 76.72 675 PRO A C 1
ATOM 640 O O . PRO A 1 104 ? 38.185 5.608 -8.977 1.00 75.54 675 PRO A O 1
ATOM 644 N N . CYS A 1 105 ? 36.394 4.253 -9.302 1.00 71.35 676 CYS A N 1
ATOM 645 C CA . CYS A 1 105 ? 35.359 5.088 -8.699 1.00 70.22 676 CYS A CA 1
ATOM 646 C C . CYS A 1 105 ? 34.414 4.243 -7.842 1.00 76.67 676 CYS A C 1
ATOM 647 O O . CYS A 1 105 ? 34.179 3.070 -8.144 1.00 77.88 676 CYS A O 1
ATOM 650 N N . VAL A 1 106 ? 33.817 4.857 -6.811 1.00 72.91 677 VAL A N 1
ATOM 651 C CA . VAL A 1 106 ? 32.840 4.183 -5.949 1.00 72.11 677 VAL A CA 1
ATOM 652 C C . VAL A 1 106 ? 31.497 4.890 -6.092 1.00 77.27 677 VAL A C 1
ATOM 653 O O . VAL A 1 106 ? 31.425 6.104 -5.908 1.00 78.09 677 VAL A O 1
ATOM 657 N N A ILE A 1 107 ? 30.439 4.148 -6.408 0.50 74.14 678 ILE A N 1
ATOM 658 N N B ILE A 1 107 ? 30.448 4.126 -6.442 0.50 74.34 678 ILE A N 1
ATOM 659 C CA A ILE A 1 107 ? 29.099 4.698 -6.621 0.50 74.24 678 ILE A CA 1
ATOM 660 C CA B ILE A 1 107 ? 29.095 4.659 -6.528 0.50 74.53 678 ILE A CA 1
ATOM 661 C C A ILE A 1 107 ? 28.224 4.422 -5.358 0.50 78.78 678 ILE A C 1
ATOM 662 C C B ILE A 1 107 ? 28.418 4.392 -5.197 0.50 78.95 678 ILE A C 1
ATOM 663 O O A ILE A 1 107 ? 27.739 3.307 -5.155 0.50 78.01 678 ILE A O 1
ATOM 664 O O B ILE A 1 107 ? 28.225 3.238 -4.811 0.50 78.23 678 ILE A O 1
ATOM 673 N N . PHE A 1 108 ? 28.066 5.460 -4.494 1.00 75.97 679 PHE A N 1
ATOM 674 C CA . PHE A 1 108 ? 27.344 5.361 -3.228 1.00 75.55 679 PHE A CA 1
ATOM 675 C C . PHE A 1 108 ? 25.868 5.596 -3.424 1.00 79.60 679 PHE A C 1
ATOM 676 O O . PHE A 1 108 ? 25.469 6.644 -3.918 1.00 79.15 679 PHE A O 1
ATOM 684 N N . PHE A 1 109 ? 25.056 4.614 -3.040 1.00 77.06 680 PHE A N 1
ATOM 685 C CA . PHE A 1 109 ? 23.616 4.759 -3.093 1.00 77.37 680 PHE A CA 1
ATOM 686 C C . PHE A 1 109 ? 23.165 4.938 -1.667 1.00 83.82 680 PHE A C 1
ATOM 687 O O . PHE A 1 109 ? 23.011 3.962 -0.920 1.00 84.42 680 PHE A O 1
ATOM 695 N N . ASP A 1 110 ? 23.074 6.211 -1.258 1.00 80.41 681 ASP A N 1
ATOM 696 C CA . ASP A 1 110 ? 22.650 6.612 0.076 1.00 80.19 681 ASP A CA 1
ATOM 697 C C . ASP A 1 110 ? 21.162 6.373 0.199 1.00 83.16 681 ASP A C 1
ATOM 698 O O . ASP A 1 110 ? 20.416 6.738 -0.710 1.00 81.89 681 ASP A O 1
ATOM 703 N N . GLU A 1 111 ? 20.739 5.734 1.305 1.00 80.96 682 GLU A N 1
ATOM 704 C CA . GLU A 1 111 ? 19.343 5.372 1.600 1.00 81.42 682 GLU A CA 1
ATOM 705 C C . GLU A 1 111 ? 18.787 4.587 0.416 1.00 85.41 682 GLU A C 1
ATOM 706 O O . GLU A 1 111 ? 17.858 5.043 -0.261 1.00 83.94 682 GLU A O 1
ATOM 712 N N . VAL A 1 112 ? 19.432 3.434 0.130 1.00 83.73 683 VAL A N 1
ATOM 713 C CA . VAL A 1 112 ? 19.083 2.508 -0.956 1.00 83.98 683 VAL A CA 1
ATOM 714 C C . VAL A 1 112 ? 17.673 1.940 -0.736 1.00 89.17 683 VAL A C 1
ATOM 715 O O . VAL A 1 112 ? 16.993 1.617 -1.707 1.00 89.08 683 VAL A O 1
ATOM 719 N N . ASP A 1 113 ? 17.237 1.854 0.542 1.00 86.68 684 ASP A N 1
ATOM 720 C CA . ASP A 1 113 ? 15.905 1.412 0.955 1.00 86.99 684 ASP A CA 1
ATOM 721 C C . ASP A 1 113 ? 14.882 2.423 0.460 1.00 91.33 684 ASP A C 1
ATOM 722 O O . ASP A 1 113 ? 15.258 3.550 0.124 1.00 89.85 684 ASP A O 1
ATOM 727 N N . ALA A 1 114 ? 13.598 2.019 0.385 1.00 89.98 685 ALA A N 1
ATOM 728 C CA . ALA A 1 114 ? 12.477 2.841 -0.096 1.00 90.91 685 ALA A CA 1
ATOM 729 C C . ALA A 1 114 ? 12.672 3.279 -1.587 1.00 97.34 685 ALA A C 1
ATOM 730 O O . ALA A 1 114 ? 11.692 3.671 -2.222 1.00 97.14 685 ALA A O 1
ATOM 732 N N . LEU A 1 115 ? 13.925 3.189 -2.135 1.00 95.09 686 LEU A N 1
ATOM 733 C CA . LEU A 1 115 ? 14.272 3.349 -3.562 1.00 95.24 686 LEU A CA 1
ATOM 734 C C . LEU A 1 115 ? 14.072 1.965 -4.192 1.00 97.89 686 LEU A C 1
ATOM 735 O O . LEU A 1 115 ? 13.619 1.848 -5.328 1.00 97.10 686 LEU A O 1
ATOM 740 N N . CYS A 1 116 ? 14.375 0.921 -3.395 1.00 94.85 687 CYS A N 1
ATOM 741 C CA . CYS A 1 116 ? 14.202 -0.500 -3.677 1.00 94.99 687 CYS A CA 1
ATOM 742 C C . CYS A 1 116 ? 13.352 -1.123 -2.561 1.00 98.68 687 CYS A C 1
ATOM 743 O O . CYS A 1 116 ? 13.868 -1.927 -1.784 1.00 98.25 687 CYS A O 1
ATOM 746 N N . PRO A 1 117 ? 12.056 -0.780 -2.426 1.00 95.75 688 PRO A N 1
ATOM 747 C CA . PRO A 1 117 ? 11.259 -1.405 -1.358 1.00 101.13 688 PRO A CA 1
ATOM 748 C C . PRO A 1 117 ? 10.722 -2.770 -1.787 1.00 136.77 688 PRO A C 1
ATOM 749 O O . PRO A 1 117 ? 10.257 -3.549 -0.957 1.00 102.76 688 PRO A O 1
ATOM 753 N N . SER A 1 127 ? 9.520 2.874 -8.138 1.00 108.74 698 SER A N 1
ATOM 754 C CA . SER A 1 127 ? 9.263 2.284 -9.449 1.00 108.33 698 SER A CA 1
ATOM 755 C C . SER A 1 127 ? 9.735 0.817 -9.517 1.00 110.93 698 SER A C 1
ATOM 756 O O . SER A 1 127 ? 10.847 0.499 -9.083 1.00 110.57 698 SER A O 1
ATOM 759 N N . VAL A 1 128 ? 8.881 -0.065 -10.088 1.00 105.96 699 VAL A N 1
ATOM 760 C CA . VAL A 1 128 ? 9.119 -1.511 -10.242 1.00 104.62 699 VAL A CA 1
ATOM 761 C C . VAL A 1 128 ? 10.123 -1.789 -11.406 1.00 104.85 699 VAL A C 1
ATOM 762 O O . VAL A 1 128 ? 10.579 -2.923 -11.563 1.00 104.10 699 VAL A O 1
ATOM 766 N N . ARG A 1 129 ? 10.474 -0.756 -12.190 1.00 99.04 700 ARG A N 1
ATOM 767 C CA . ARG A 1 129 ? 11.395 -0.896 -13.315 1.00 97.73 700 ARG A CA 1
ATOM 768 C C . ARG A 1 129 ? 12.781 -0.310 -13.016 1.00 99.16 700 ARG A C 1
ATOM 769 O O . ARG A 1 129 ? 13.754 -0.734 -13.655 1.00 98.56 700 ARG A O 1
ATOM 777 N N . VAL A 1 130 ? 12.887 0.640 -12.047 1.00 93.52 701 VAL A N 1
ATOM 778 C CA . VAL A 1 130 ? 14.192 1.220 -11.687 1.00 91.74 701 VAL A CA 1
ATOM 779 C C . VAL A 1 130 ? 14.991 0.163 -10.923 1.00 91.35 701 VAL A C 1
ATOM 780 O O . VAL A 1 130 ? 16.217 0.205 -10.948 1.00 90.57 701 VAL A O 1
ATOM 784 N N . VAL A 1 131 ? 14.299 -0.811 -10.298 1.00 86.05 702 VAL A N 1
ATOM 785 C CA . VAL A 1 131 ? 14.962 -1.921 -9.624 1.00 85.71 702 VAL A CA 1
ATOM 786 C C . VAL A 1 131 ? 15.644 -2.774 -10.719 1.00 89.47 702 VAL A C 1
ATOM 787 O O . VAL A 1 131 ? 16.835 -3.058 -10.589 1.00 88.87 702 VAL A O 1
ATOM 791 N N . ASN A 1 132 ? 14.937 -3.040 -11.849 1.00 86.14 703 ASN A N 1
ATOM 792 C CA . ASN A 1 132 ? 15.487 -3.768 -13.001 1.00 85.60 703 ASN A CA 1
ATOM 793 C C . ASN A 1 132 ? 16.658 -3.014 -13.622 1.00 88.11 703 ASN A C 1
ATOM 794 O O . ASN A 1 132 ? 17.675 -3.642 -13.881 1.00 88.96 703 ASN A O 1
ATOM 799 N N . GLN A 1 133 ? 16.549 -1.679 -13.803 1.00 82.28 704 GLN A N 1
ATOM 800 C CA . GLN A 1 133 ? 17.638 -0.853 -14.343 1.00 81.22 704 GLN A CA 1
ATOM 801 C C . GLN A 1 133 ? 18.826 -0.830 -13.365 1.00 84.22 704 GLN A C 1
ATOM 802 O O . GLN A 1 133 ? 19.975 -0.759 -13.801 1.00 84.03 704 GLN A O 1
ATOM 808 N N . LEU A 1 134 ? 18.551 -0.913 -12.051 1.00 79.73 705 LEU A N 1
ATOM 809 C CA . LEU A 1 134 ? 19.613 -0.962 -11.058 1.00 78.93 705 LEU A CA 1
ATOM 810 C C . LEU A 1 134 ? 20.277 -2.332 -11.137 1.00 81.44 705 LEU A C 1
ATOM 811 O O . LEU A 1 134 ? 21.505 -2.405 -11.142 1.00 80.88 705 LEU A O 1
ATOM 816 N N . LEU A 1 135 ? 19.470 -3.405 -11.282 1.00 77.52 706 LEU A N 1
ATOM 817 C CA . LEU A 1 135 ? 19.977 -4.776 -11.426 1.00 76.96 706 LEU A CA 1
ATOM 818 C C . LEU A 1 135 ? 20.713 -4.942 -12.761 1.00 79.83 706 LEU A C 1
ATOM 819 O O . LEU A 1 135 ? 21.749 -5.608 -12.801 1.00 79.42 706 LEU A O 1
ATOM 824 N N . THR A 1 136 ? 20.193 -4.312 -13.839 1.00 75.81 707 THR A N 1
ATOM 825 C CA . THR A 1 136 ? 20.779 -4.320 -15.187 1.00 75.99 707 THR A CA 1
ATOM 826 C C . THR A 1 136 ? 22.204 -3.777 -15.126 1.00 78.75 707 THR A C 1
ATOM 827 O O . THR A 1 136 ? 23.163 -4.448 -15.529 1.00 77.47 707 THR A O 1
ATOM 831 N N . GLU A 1 137 ? 22.318 -2.553 -14.589 1.00 75.21 708 GLU A N 1
ATOM 832 C CA . GLU A 1 137 ? 23.551 -1.794 -14.484 1.00 74.47 708 GLU A CA 1
ATOM 833 C C . GLU A 1 137 ? 24.518 -2.457 -13.536 1.00 76.52 708 GLU A C 1
ATOM 834 O O . GLU A 1 137 ? 25.716 -2.401 -13.780 1.00 75.49 708 GLU A O 1
ATOM 840 N N . MET A 1 138 ? 24.013 -3.132 -12.505 1.00 74.02 709 MET A N 1
ATOM 841 C CA . MET A 1 138 ? 24.874 -3.858 -11.576 1.00 75.79 709 MET A CA 1
ATOM 842 C C . MET A 1 138 ? 25.422 -5.124 -12.222 1.00 81.80 709 MET A C 1
ATOM 843 O O . MET A 1 138 ? 26.606 -5.415 -12.066 1.00 82.52 709 MET A O 1
ATOM 848 N N . ASP A 1 139 ? 24.570 -5.859 -12.971 1.00 79.09 710 ASP A N 1
ATOM 849 C CA . ASP A 1 139 ? 24.960 -7.060 -13.715 1.00 78.48 710 ASP A CA 1
ATOM 850 C C . ASP A 1 139 ? 25.865 -6.683 -14.891 1.00 81.27 710 ASP A C 1
ATOM 851 O O . ASP A 1 139 ? 26.757 -7.459 -15.250 1.00 81.67 710 ASP A O 1
ATOM 856 N N . GLY A 1 140 ? 25.658 -5.479 -15.435 1.00 75.54 711 GLY A N 1
ATOM 857 C CA . GLY A 1 140 ? 26.456 -4.931 -16.526 1.00 74.45 711 GLY A CA 1
ATOM 858 C C . GLY A 1 140 ? 27.894 -4.594 -16.172 1.00 76.40 711 GLY A C 1
ATOM 859 O O . GLY A 1 140 ? 28.712 -4.396 -17.069 1.00 75.66 711 GLY A O 1
ATOM 860 N N . LEU A 1 141 ? 28.220 -4.548 -14.869 1.00 73.54 712 LEU A N 1
ATOM 861 C CA . LEU A 1 141 ? 29.550 -4.200 -14.349 1.00 73.86 712 LEU A CA 1
ATOM 862 C C . LEU A 1 141 ? 30.545 -5.361 -14.370 1.00 80.05 712 LEU A C 1
ATOM 863 O O . LEU A 1 141 ? 30.196 -6.499 -14.036 1.00 80.54 712 LEU A O 1
ATOM 868 N N . GLU A 1 142 ? 31.807 -5.045 -14.709 1.00 76.55 713 GLU A N 1
ATOM 869 C CA . GLU A 1 142 ? 32.905 -6.006 -14.763 1.00 76.21 713 GLU A CA 1
ATOM 870 C C . GLU A 1 142 ? 34.057 -5.494 -13.914 1.00 80.27 713 GLU A C 1
ATOM 871 O O . GLU A 1 142 ? 34.131 -4.292 -13.634 1.00 81.27 713 GLU A O 1
ATOM 873 N N . ALA A 1 143 ? 34.946 -6.400 -13.487 1.00 74.96 714 ALA A N 1
ATOM 874 C CA . ALA A 1 143 ? 36.081 -6.040 -12.654 1.00 74.86 714 ALA A CA 1
ATOM 875 C C . ALA A 1 143 ? 36.999 -5.077 -13.373 1.00 79.94 714 ALA A C 1
ATOM 876 O O . ALA A 1 143 ? 37.570 -4.193 -12.731 1.00 80.02 714 ALA A O 1
ATOM 878 N N . ARG A 1 144 ? 37.130 -5.242 -14.708 1.00 76.93 715 ARG A N 1
ATOM 879 C CA . ARG A 1 144 ? 37.967 -4.406 -15.578 1.00 76.07 715 ARG A CA 1
ATOM 880 C C . ARG A 1 144 ? 37.588 -2.937 -15.398 1.00 76.19 715 ARG A C 1
ATOM 881 O O . ARG A 1 144 ? 38.485 -2.109 -15.237 1.00 75.96 715 ARG A O 1
ATOM 889 N N . GLN A 1 145 ? 36.261 -2.648 -15.350 1.00 69.66 716 GLN A N 1
ATOM 890 C CA . GLN A 1 145 ? 35.655 -1.322 -15.242 1.00 69.29 716 GLN A CA 1
ATOM 891 C C . GLN A 1 145 ? 35.996 -0.554 -13.947 1.00 76.96 716 GLN A C 1
ATOM 892 O O . GLN A 1 145 ? 35.762 0.652 -13.916 1.00 78.33 716 GLN A O 1
ATOM 898 N N . GLN A 1 146 ? 36.554 -1.227 -12.906 1.00 73.84 717 GLN A N 1
ATOM 899 C CA . GLN A 1 146 ? 36.980 -0.659 -11.615 1.00 73.35 717 GLN A CA 1
ATOM 900 C C . GLN A 1 146 ? 35.893 0.271 -10.968 1.00 75.94 717 GLN A C 1
ATOM 901 O O . GLN A 1 146 ? 36.186 1.394 -10.559 1.00 74.79 717 GLN A O 1
ATOM 907 N N . VAL A 1 147 ? 34.649 -0.217 -10.868 1.00 72.41 718 VAL A N 1
ATOM 908 C CA . VAL A 1 147 ? 33.523 0.525 -10.277 1.00 72.31 718 VAL A CA 1
ATOM 909 C C . VAL A 1 147 ? 32.911 -0.327 -9.147 1.00 75.42 718 VAL A C 1
ATOM 910 O O . VAL A 1 147 ? 32.589 -1.494 -9.384 1.00 75.12 718 VAL A O 1
ATOM 914 N N . PHE A 1 148 ? 32.753 0.254 -7.925 1.00 70.19 719 PHE A N 1
ATOM 915 C CA . PHE A 1 148 ? 32.232 -0.486 -6.778 1.00 68.64 719 PHE A CA 1
ATOM 916 C C . PHE A 1 148 ? 31.077 0.226 -6.072 1.00 71.42 719 PHE A C 1
ATOM 917 O O . PHE A 1 148 ? 31.244 1.319 -5.551 1.00 70.66 719 PHE A O 1
ATOM 925 N N . ILE A 1 149 ? 29.909 -0.424 -6.028 1.00 67.70 720 ILE A N 1
ATOM 926 C CA . ILE A 1 149 ? 28.733 0.104 -5.343 1.00 66.51 720 ILE A CA 1
ATOM 927 C C . ILE A 1 149 ? 28.901 -0.063 -3.826 1.00 73.08 720 ILE A C 1
ATOM 928 O O . ILE A 1 149 ? 29.612 -0.955 -3.345 1.00 72.88 720 ILE A O 1
ATOM 933 N N . MET A 1 150 ? 28.278 0.866 -3.091 1.00 70.35 721 MET A N 1
ATOM 934 C CA . MET A 1 150 ? 28.165 0.934 -1.644 1.00 69.40 721 MET A CA 1
ATOM 935 C C . MET A 1 150 ? 26.806 1.503 -1.393 1.00 71.17 721 MET A C 1
ATOM 936 O O . MET A 1 150 ? 26.523 2.632 -1.786 1.00 70.47 721 MET A O 1
ATOM 941 N N . ALA A 1 151 ? 25.911 0.672 -0.881 1.00 67.01 722 ALA A N 1
ATOM 942 C CA . ALA A 1 151 ? 24.556 1.105 -0.583 1.00 65.68 722 ALA A CA 1
ATOM 943 C C . ALA A 1 151 ? 24.378 1.198 0.926 1.00 65.70 722 ALA A C 1
ATOM 944 O O . ALA A 1 151 ? 25.129 0.561 1.656 1.00 63.33 722 ALA A O 1
ATOM 946 N N . ALA A 1 152 ? 23.449 2.055 1.392 1.00 62.34 723 ALA A N 1
ATOM 947 C CA . ALA A 1 152 ? 23.219 2.275 2.819 1.00 62.17 723 ALA A CA 1
ATOM 948 C C . ALA A 1 152 ? 21.759 2.197 3.162 1.00 66.87 723 ALA A C 1
ATOM 949 O O . ALA A 1 152 ? 20.915 2.688 2.420 1.00 67.01 723 ALA A O 1
ATOM 951 N N . THR A 1 153 ? 21.468 1.581 4.295 1.00 64.71 724 THR A N 1
ATOM 952 C CA . THR A 1 153 ? 20.123 1.374 4.806 1.00 66.24 724 THR A CA 1
ATOM 953 C C . THR A 1 153 ? 20.140 1.268 6.335 1.00 72.35 724 THR A C 1
ATOM 954 O O . THR A 1 153 ? 21.177 0.948 6.932 1.00 71.58 724 THR A O 1
ATOM 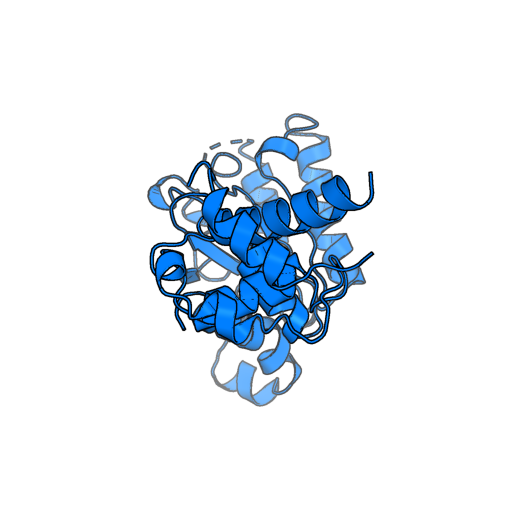958 N N . ASN A 1 154 ? 18.974 1.486 6.951 1.00 70.86 725 ASN A N 1
ATOM 959 C CA . ASN A 1 154 ? 18.785 1.341 8.388 1.00 72.56 725 ASN A CA 1
ATOM 960 C C . ASN A 1 154 ? 17.911 0.131 8.617 1.00 80.49 725 ASN A C 1
ATOM 961 O O . ASN A 1 154 ? 17.708 -0.273 9.763 1.00 81.00 725 ASN A O 1
ATOM 963 N N . ARG A 1 155 ? 17.382 -0.447 7.516 1.00 79.00 726 ARG A N 1
ATOM 964 C CA . ARG A 1 155 ? 16.503 -1.608 7.570 1.00 80.07 726 ARG A CA 1
ATOM 965 C C . ARG A 1 155 ? 16.744 -2.523 6.330 1.00 85.45 726 ARG A C 1
ATOM 966 O O . ARG A 1 155 ? 16.070 -2.404 5.298 1.00 85.36 726 ARG A O 1
ATOM 974 N N . PRO A 1 156 ? 17.719 -3.448 6.430 1.00 82.50 727 PRO A N 1
ATOM 975 C CA . PRO A 1 156 ? 18.000 -4.338 5.292 1.00 82.65 727 PRO A CA 1
ATOM 976 C C . PRO A 1 156 ? 16.892 -5.364 5.017 1.00 87.08 727 PRO A C 1
ATOM 977 O O . PRO A 1 156 ? 16.728 -5.786 3.874 1.00 86.33 727 PRO A O 1
ATOM 981 N N . ASP A 1 157 ? 16.114 -5.738 6.044 1.00 84.72 728 ASP A N 1
ATOM 982 C CA . ASP A 1 157 ? 15.003 -6.695 5.923 1.00 85.23 728 ASP A CA 1
ATOM 983 C C . ASP A 1 157 ? 13.828 -6.127 5.069 1.00 88.74 728 ASP A C 1
ATOM 984 O O . ASP A 1 157 ? 12.936 -6.880 4.669 1.00 88.03 728 ASP A O 1
ATOM 989 N N . ILE A 1 158 ? 13.872 -4.825 4.752 1.00 85.15 729 ILE A N 1
ATOM 990 C CA . ILE A 1 158 ? 12.846 -4.136 3.977 1.00 84.81 729 ILE A CA 1
ATOM 991 C C . ILE A 1 158 ? 13.277 -3.956 2.493 1.00 88.10 729 ILE A C 1
ATOM 992 O O . ILE A 1 158 ? 12.394 -3.847 1.639 1.00 87.88 729 ILE A O 1
ATOM 997 N N . ILE A 1 159 ? 14.598 -3.979 2.176 1.00 83.81 730 ILE A N 1
ATOM 998 C CA . ILE A 1 159 ? 15.053 -3.824 0.783 1.00 83.47 730 ILE A CA 1
ATOM 999 C C . ILE A 1 159 ? 14.757 -5.090 -0.054 1.00 86.45 730 ILE A C 1
ATOM 1000 O O . ILE A 1 159 ? 14.508 -6.171 0.497 1.00 84.77 730 ILE A O 1
ATOM 1005 N N . ASP A 1 160 ? 14.755 -4.917 -1.400 1.00 82.98 731 ASP A N 1
ATOM 1006 C CA . ASP A 1 160 ? 14.514 -5.974 -2.382 1.00 82.43 731 ASP A CA 1
ATOM 1007 C C . ASP A 1 160 ? 15.650 -7.035 -2.276 1.00 83.51 731 ASP A C 1
ATOM 1008 O O . ASP A 1 160 ? 16.822 -6.697 -2.463 1.00 82.53 731 ASP A O 1
ATOM 1013 N N . PRO A 1 161 ? 15.341 -8.306 -1.903 1.00 78.08 732 PRO A N 1
ATOM 1014 C CA . PRO A 1 161 ? 16.424 -9.305 -1.729 1.00 76.85 732 PRO A CA 1
ATOM 1015 C C . PRO A 1 161 ? 17.127 -9.676 -3.046 1.00 77.63 732 PRO A C 1
ATOM 1016 O O . PRO A 1 161 ? 18.110 -10.430 -3.041 1.00 74.56 732 PRO A O 1
ATOM 1020 N N . ALA A 1 162 ? 16.620 -9.102 -4.165 1.00 74.16 733 ALA A N 1
ATOM 1021 C CA . ALA A 1 162 ? 17.119 -9.236 -5.528 1.00 73.54 733 ALA A CA 1
ATOM 1022 C C . ALA A 1 162 ? 18.465 -8.539 -5.649 1.00 75.29 733 ALA A C 1
ATOM 1023 O O . ALA A 1 162 ? 19.432 -9.130 -6.147 1.00 74.11 733 ALA A O 1
ATOM 1025 N N . ILE A 1 163 ? 18.529 -7.285 -5.146 1.00 70.50 734 ILE A N 1
ATOM 1026 C CA . ILE A 1 163 ? 19.729 -6.451 -5.170 1.00 69.18 734 ILE A CA 1
ATOM 1027 C C . ILE A 1 163 ? 20.761 -7.011 -4.208 1.00 68.91 734 ILE A C 1
ATOM 1028 O O . ILE A 1 163 ? 21.917 -6.625 -4.297 1.00 68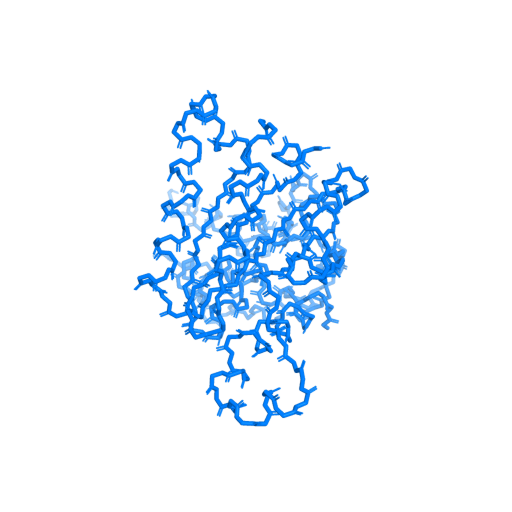.69 734 ILE A O 1
ATOM 1033 N N . LEU A 1 164 ? 20.364 -7.947 -3.328 1.00 62.84 735 LEU A N 1
ATOM 1034 C CA . LEU A 1 164 ? 21.257 -8.542 -2.329 1.00 62.25 735 LEU A CA 1
ATOM 1035 C C . LEU A 1 164 ? 21.786 -9.913 -2.745 1.00 68.56 735 LEU A C 1
ATOM 1036 O O . LEU A 1 164 ? 22.760 -10.382 -2.150 1.00 68.45 735 LEU A O 1
ATOM 1041 N N . ARG A 1 165 ? 21.167 -10.543 -3.776 1.00 67.09 736 ARG A N 1
ATOM 1042 C CA . ARG A 1 165 ? 21.530 -11.861 -4.317 1.00 67.23 736 ARG A CA 1
ATOM 1043 C C . ARG A 1 165 ? 22.994 -11.882 -4.755 1.00 72.44 736 ARG A C 1
ATOM 1044 O O . ARG A 1 165 ? 23.475 -10.831 -5.191 1.00 71.96 736 ARG A O 1
ATOM 1046 N N . PRO A 1 166 ? 23.725 -13.034 -4.672 1.00 70.65 737 PRO A N 1
ATOM 1047 C CA . PRO A 1 166 ? 25.139 -13.047 -5.114 1.00 70.68 737 PRO A CA 1
ATOM 1048 C C . PRO A 1 166 ? 25.370 -12.354 -6.468 1.00 73.65 737 PRO A C 1
ATOM 1049 O O . PRO A 1 166 ? 24.505 -12.384 -7.365 1.00 72.82 737 PRO A O 1
ATOM 1053 N N . GLY A 1 167 ? 26.516 -11.669 -6.551 1.00 68.91 738 GLY A N 1
ATOM 1054 C CA . GLY A 1 167 ? 26.933 -10.902 -7.718 1.00 67.40 738 GLY A CA 1
ATOM 1055 C C . GLY A 1 167 ? 26.548 -9.442 -7.648 1.00 68.42 738 GLY A C 1
ATOM 1056 O O . GLY A 1 167 ? 27.202 -8.608 -8.271 1.00 68.63 738 GLY A O 1
ATOM 1057 N N . ARG A 1 168 ? 25.476 -9.125 -6.895 1.00 62.60 739 ARG A N 1
ATOM 1058 C CA . ARG A 1 168 ? 24.959 -7.764 -6.712 1.00 60.75 739 ARG A CA 1
ATOM 1059 C C . ARG A 1 168 ? 25.443 -7.223 -5.354 1.00 61.62 739 ARG A C 1
ATOM 1060 O O . ARG A 1 168 ? 26.659 -7.200 -5.145 1.00 60.37 739 ARG A O 1
ATOM 1068 N N . LEU A 1 169 ? 24.552 -6.849 -4.413 1.00 57.84 740 LEU A N 1
ATOM 1069 C CA . LEU A 1 169 ? 25.028 -6.338 -3.105 1.00 58.01 740 LEU A CA 1
ATOM 1070 C C . LEU A 1 169 ? 25.066 -7.482 -2.047 1.00 62.98 740 LEU A C 1
ATOM 1071 O O . LEU A 1 169 ? 24.543 -7.346 -0.932 1.00 63.00 740 LEU A O 1
ATOM 1076 N N . ASP A 1 170 ? 25.758 -8.582 -2.410 1.00 59.55 741 ASP A N 1
ATOM 1077 C CA . ASP A 1 170 ? 25.832 -9.841 -1.676 1.00 59.52 741 ASP A CA 1
ATOM 1078 C C . ASP A 1 170 ? 26.497 -9.769 -0.312 1.00 63.57 741 ASP A C 1
ATOM 1079 O O . ASP A 1 170 ? 26.130 -10.578 0.537 1.00 64.18 741 ASP A O 1
ATOM 1084 N N . LYS A 1 171 ? 27.463 -8.875 -0.072 1.00 59.89 742 LYS A N 1
ATOM 1085 C CA . LYS A 1 171 ? 28.010 -8.836 1.286 1.00 59.49 742 LYS A CA 1
ATOM 1086 C C . LYS A 1 171 ? 27.436 -7.626 2.000 1.00 65.86 742 LYS A C 1
ATOM 1087 O O . LYS A 1 171 ? 27.517 -6.508 1.484 1.00 65.03 742 LYS A O 1
ATOM 1093 N N . THR A 1 172 ? 26.742 -7.886 3.122 1.00 64.63 743 THR A N 1
ATOM 1094 C CA . THR A 1 172 ? 26.133 -6.886 3.988 1.00 65.25 743 THR A CA 1
ATOM 1095 C C . THR A 1 172 ? 27.154 -6.577 5.078 1.00 71.60 743 THR A C 1
ATOM 1096 O O . THR A 1 172 ? 27.784 -7.497 5.614 1.00 71.53 743 THR A O 1
ATOM 1100 N N . LEU A 1 173 ? 27.370 -5.283 5.359 1.00 68.73 744 LEU A N 1
ATOM 1101 C CA . LEU A 1 173 ? 28.320 -4.892 6.400 1.00 68.41 744 LEU A CA 1
ATOM 1102 C C . LEU A 1 173 ? 27.570 -4.069 7.428 1.00 70.60 744 LEU A C 1
ATOM 1103 O O . LEU A 1 173 ? 26.873 -3.114 7.065 1.00 69.63 744 LEU A O 1
ATOM 1108 N N A PHE A 1 174 ? 27.618 -4.491 8.701 0.50 66.81 745 PHE A N 1
ATOM 1109 N N B PHE A 1 174 ? 27.702 -4.471 8.705 0.50 67.21 745 PHE A N 1
ATOM 1110 C CA A PHE A 1 174 ? 26.884 -3.812 9.770 0.50 66.53 745 PHE A CA 1
ATOM 1111 C CA B PHE A 1 174 ? 27.068 -3.836 9.855 0.50 67.16 745 PHE A CA 1
ATOM 1112 C C A PHE A 1 174 ? 27.754 -2.729 10.404 0.50 70.12 745 PHE A C 1
ATOM 1113 C C B PHE A 1 174 ? 27.885 -2.650 10.308 0.50 70.41 745 PHE A C 1
ATOM 1114 O O A PHE A 1 174 ? 28.875 -3.002 10.843 0.50 70.17 745 PHE A O 1
ATOM 1115 O O B PHE A 1 174 ? 29.086 -2.783 10.569 0.50 70.45 745 PHE A O 1
ATOM 1130 N N . VAL A 1 175 ? 27.238 -1.487 10.401 1.00 65.53 746 VAL A N 1
ATOM 1131 C CA . VAL A 1 175 ? 27.916 -0.298 10.892 1.00 64.03 746 VAL A CA 1
ATOM 1132 C C . VAL A 1 175 ? 27.227 0.124 12.177 1.00 67.65 746 VAL A C 1
ATOM 1133 O O . VAL A 1 175 ? 26.047 0.476 12.170 1.00 67.01 746 VAL A O 1
ATOM 1137 N N . GLY A 1 176 ? 27.961 -0.005 13.270 1.00 64.68 747 GLY A N 1
ATOM 1138 C CA . GLY A 1 176 ? 27.518 0.377 14.597 1.00 65.19 747 GLY A CA 1
ATOM 1139 C C . GLY A 1 176 ? 28.378 1.503 15.117 1.00 70.55 747 GLY A C 1
ATOM 1140 O O . GLY A 1 176 ? 28.806 2.350 14.330 1.00 70.06 747 GLY A O 1
ATOM 1141 N N . LEU A 1 177 ? 28.661 1.514 16.444 1.00 68.21 748 LEU A N 1
ATOM 1142 C CA . LEU A 1 177 ? 29.512 2.544 17.049 1.00 68.27 748 LEU A CA 1
ATOM 1143 C C . LEU A 1 177 ? 30.961 2.412 16.558 1.00 72.73 748 LEU A C 1
ATOM 1144 O O . LEU A 1 177 ? 31.581 1.354 16.729 1.00 72.87 748 LEU A O 1
ATOM 1149 N N . PRO A 1 178 ? 31.518 3.475 15.949 1.00 68.80 749 PRO A N 1
ATOM 1150 C CA . PRO A 1 178 ? 32.899 3.386 15.455 1.00 68.88 749 PRO A CA 1
ATOM 1151 C C . PRO A 1 178 ? 33.983 3.247 16.552 1.00 73.96 749 PRO A C 1
ATOM 1152 O O . PRO A 1 178 ? 34.112 4.117 17.422 1.00 73.50 749 PRO A O 1
ATOM 1156 N N . PRO A 1 179 ? 34.832 2.186 16.476 1.00 70.78 750 PRO A N 1
ATOM 1157 C CA . PRO A 1 179 ? 35.962 2.056 17.429 1.00 69.95 750 PRO A CA 1
ATOM 1158 C C . PRO A 1 179 ? 37.030 3.154 17.195 1.00 73.32 750 PRO A C 1
ATOM 1159 O O . PRO A 1 179 ? 36.910 3.865 16.197 1.00 72.70 750 PRO A O 1
ATOM 1163 N N . PRO A 1 180 ? 38.071 3.340 18.066 1.00 70.49 751 PRO A N 1
ATOM 1164 C CA . PRO A 1 180 ? 39.023 4.477 17.874 1.00 70.49 751 PRO A CA 1
ATOM 1165 C C . PRO A 1 180 ? 39.689 4.622 16.496 1.00 76.63 751 PRO A C 1
ATOM 1166 O O . PRO A 1 180 ? 39.933 5.756 16.063 1.00 77.62 751 PRO A O 1
ATOM 1170 N N . ALA A 1 181 ? 39.981 3.508 15.808 1.00 72.62 752 ALA A N 1
ATOM 1171 C CA . ALA A 1 181 ? 40.607 3.562 14.487 1.00 71.94 752 ALA A CA 1
ATOM 1172 C C . ALA A 1 181 ? 39.646 4.137 13.415 1.00 74.56 752 ALA A C 1
ATOM 1173 O O . ALA A 1 181 ? 40.098 4.916 12.566 1.00 73.80 752 ALA A O 1
ATOM 1175 N N . ASP A 1 182 ? 38.328 3.772 13.471 1.00 69.40 753 ASP A N 1
ATOM 1176 C CA . ASP A 1 182 ? 37.301 4.267 12.538 1.00 68.58 753 ASP A CA 1
ATOM 1177 C C . ASP A 1 182 ? 37.022 5.763 12.739 1.00 70.28 753 ASP A C 1
ATOM 1178 O O . ASP A 1 182 ? 36.667 6.445 11.781 1.00 69.07 753 ASP A O 1
ATOM 1183 N N . ARG A 1 183 ? 37.218 6.264 13.974 1.00 65.77 754 ARG A N 1
ATOM 1184 C CA . ARG A 1 183 ? 37.019 7.658 14.361 1.00 64.85 754 ARG A CA 1
ATOM 1185 C C . ARG A 1 183 ? 38.111 8.553 13.754 1.00 68.84 754 ARG A C 1
ATOM 1186 O O . ARG A 1 183 ? 37.788 9.596 13.188 1.00 69.04 754 ARG A O 1
ATOM 1194 N N . LEU A 1 184 ? 39.385 8.129 13.806 1.00 66.28 755 LEU A N 1
ATOM 1195 C CA . LEU A 1 184 ? 40.500 8.863 13.174 1.00 66.14 755 LEU A CA 1
ATOM 1196 C C . LEU A 1 184 ? 40.301 8.924 11.636 1.00 70.89 755 LEU A C 1
ATOM 1197 O O . LEU A 1 184 ? 40.519 9.983 11.040 1.00 71.12 755 LEU A O 1
ATOM 1202 N N . ALA A 1 185 ? 39.829 7.807 11.024 1.00 67.10 756 ALA A N 1
ATOM 1203 C CA . ALA A 1 185 ? 39.537 7.692 9.590 1.00 67.34 756 ALA A CA 1
ATOM 1204 C C . ALA A 1 185 ? 38.419 8.643 9.193 1.00 71.93 756 ALA A C 1
ATOM 1205 O O . ALA A 1 185 ? 38.486 9.283 8.127 1.00 71.66 756 ALA A O 1
ATOM 1207 N N . ILE A 1 186 ? 37.370 8.699 10.050 1.00 66.85 757 ILE A N 1
ATOM 1208 C CA . ILE A 1 186 ? 36.217 9.556 9.861 1.00 65.85 757 ILE A CA 1
ATOM 1209 C C . ILE A 1 186 ? 36.709 11.006 9.937 1.00 70.46 757 ILE A C 1
ATOM 1210 O O . ILE A 1 186 ? 36.337 11.809 9.078 1.00 69.95 757 ILE A O 1
ATOM 1215 N N . LEU A 1 187 ? 37.601 11.311 10.911 1.00 67.23 758 LEU A N 1
ATOM 1216 C CA . LEU A 1 187 ? 38.132 12.664 11.132 1.00 66.84 758 LEU A CA 1
ATOM 1217 C C . LEU A 1 187 ? 39.080 13.108 10.008 1.00 70.55 758 LEU A C 1
ATOM 1218 O O . LEU A 1 187 ? 39.019 14.263 9.585 1.00 69.58 758 LEU A O 1
ATOM 1223 N N . LYS A 1 188 ? 39.894 12.177 9.473 1.00 67.40 759 LYS A N 1
ATOM 1224 C CA . LYS A 1 188 ? 40.798 12.451 8.351 1.00 66.20 759 LYS A CA 1
ATOM 1225 C C . LYS A 1 188 ? 40.021 12.733 7.038 1.00 68.95 759 LYS A C 1
ATOM 1226 O O . LYS A 1 188 ? 40.597 13.262 6.085 1.00 69.19 759 LYS A O 1
ATOM 1232 N N . THR A 1 189 ? 38.724 12.402 7.007 1.00 63.90 760 THR A N 1
ATOM 1233 C CA . THR A 1 189 ? 37.844 12.590 5.856 1.00 63.91 760 THR A CA 1
ATOM 1234 C C . THR A 1 189 ? 37.036 13.881 6.012 1.00 70.51 760 THR A C 1
ATOM 1235 O O . THR A 1 189 ? 36.906 14.626 5.036 1.00 71.83 760 THR A O 1
ATOM 1239 N N . ILE A 1 190 ? 36.469 14.131 7.211 1.00 66.93 761 ILE A N 1
ATOM 1240 C CA . ILE A 1 190 ? 35.689 15.335 7.486 1.00 66.99 761 ILE A CA 1
ATOM 1241 C C . ILE A 1 190 ? 36.597 16.550 7.275 1.00 73.31 761 ILE A C 1
ATOM 1242 O O . ILE A 1 190 ? 36.242 17.461 6.527 1.00 74.31 761 ILE A O 1
ATOM 1247 N N . THR A 1 191 ? 37.788 16.528 7.898 1.00 70.43 762 THR A N 1
ATOM 1248 C CA . THR A 1 191 ? 38.786 17.599 7.816 1.00 70.19 762 THR A CA 1
ATOM 1249 C C . THR A 1 191 ? 39.575 17.548 6.491 1.00 74.83 762 THR A C 1
ATOM 1250 O O . THR A 1 191 ? 40.391 18.441 6.255 1.00 75.87 762 THR A O 1
ATOM 1254 N N . LYS A 1 192 ? 39.365 16.494 5.664 1.00 70.03 763 LYS A N 1
ATOM 1255 C CA . LYS A 1 192 ? 40.055 16.229 4.391 1.00 70.41 763 LYS A CA 1
ATOM 1256 C C . LYS A 1 192 ? 41.584 16.206 4.613 1.00 75.87 763 LYS A C 1
ATOM 1257 O O . LYS A 1 192 ? 42.346 16.738 3.803 1.00 74.46 763 LYS A O 1
ATOM 1259 N N . ASN A 1 193 ? 42.011 15.565 5.737 1.00 74.32 764 ASN A N 1
ATOM 1260 C CA . ASN A 1 193 ? 43.388 15.405 6.220 1.00 74.16 764 ASN A CA 1
ATOM 1261 C C . ASN A 1 193 ? 43.969 16.758 6.622 1.00 80.25 764 ASN A C 1
ATOM 1262 O O . ASN A 1 193 ? 45.031 17.150 6.152 1.00 81.11 764 ASN A O 1
ATOM 1267 N N . GLY A 1 194 ? 43.250 17.445 7.507 1.00 77.12 765 GLY A N 1
ATOM 1268 C CA . GLY A 1 194 ? 43.633 18.730 8.073 1.00 76.78 765 GLY A CA 1
ATOM 1269 C C . GLY A 1 194 ? 43.768 19.883 7.106 1.00 81.01 765 GLY A C 1
ATOM 1270 O O . GLY A 1 194 ? 44.476 20.840 7.414 1.00 80.78 765 GLY A O 1
ATOM 1271 N N . THR A 1 195 ? 43.079 19.824 5.952 1.00 77.81 766 THR A N 1
ATOM 1272 C CA . THR A 1 195 ? 43.123 20.881 4.932 1.00 77.84 766 THR A CA 1
ATOM 1273 C C . THR A 1 195 ? 41.780 21.635 4.804 1.00 81.95 766 THR A C 1
ATOM 1274 O O . THR A 1 195 ? 41.773 22.806 4.416 1.00 81.86 766 THR A O 1
ATOM 1278 N N . LYS A 1 196 ? 40.651 20.950 5.070 1.00 78.19 767 LYS A N 1
ATOM 1279 C CA . LYS A 1 196 ? 39.308 21.528 4.987 1.00 77.89 767 LYS A CA 1
ATOM 1280 C C . LYS A 1 196 ? 38.396 20.915 6.113 1.00 82.80 767 LYS A C 1
ATOM 1281 O O . LYS A 1 196 ? 37.702 19.920 5.863 1.00 81.75 767 LYS A O 1
ATOM 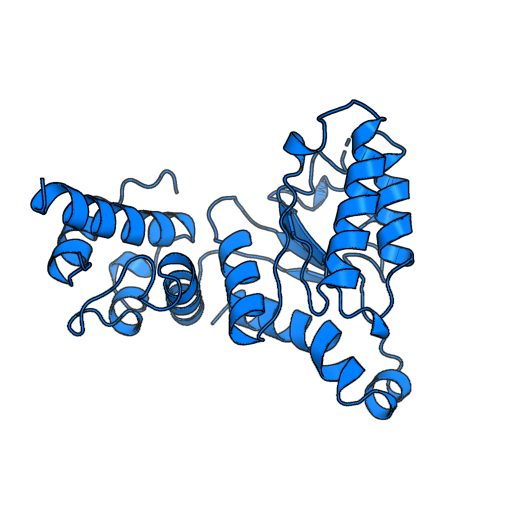1287 N N . PRO A 1 197 ? 38.416 21.444 7.370 1.00 80.43 768 PRO A N 1
ATOM 1288 C CA . PRO A 1 197 ? 39.136 22.640 7.857 1.00 80.25 768 PRO A CA 1
ATOM 1289 C C . PRO A 1 197 ? 40.642 22.479 8.047 1.00 85.20 768 PRO A C 1
ATOM 1290 O O . PRO A 1 197 ? 41.101 21.400 8.450 1.00 84.39 768 PRO A O 1
ATOM 1294 N N . PRO A 1 198 ? 41.421 23.574 7.833 1.00 82.87 769 PRO A N 1
ATOM 1295 C CA . PRO A 1 198 ? 42.860 23.509 8.103 1.00 82.90 769 PRO A CA 1
ATOM 1296 C C . PRO A 1 198 ? 43.080 23.482 9.612 1.00 89.12 769 PRO A C 1
ATOM 1297 O O . PRO A 1 198 ? 42.508 24.295 10.338 1.00 87.93 769 PRO A O 1
ATOM 1301 N N . LEU A 1 199 ? 43.824 22.475 10.081 1.00 88.77 770 LEU A N 1
ATOM 1302 C CA . LEU A 1 199 ? 44.144 22.258 11.493 1.00 89.77 770 LEU A CA 1
ATOM 1303 C C . LEU A 1 199 ? 45.559 22.738 11.788 1.00 97.25 770 LEU A C 1
ATOM 1304 O O . LEU A 1 199 ? 46.450 22.565 10.946 1.00 97.97 770 LEU A O 1
ATOM 1309 N N . ASP A 1 200 ? 45.781 23.344 12.967 1.00 94.62 771 ASP A N 1
ATOM 1310 C CA . ASP A 1 200 ? 47.131 23.770 13.325 1.00 95.01 771 ASP A CA 1
ATOM 1311 C C . ASP A 1 200 ? 47.865 22.574 13.941 1.00 100.46 771 ASP A C 1
ATOM 1312 O O . ASP A 1 200 ? 47.231 21.548 14.223 1.00 100.53 771 ASP A O 1
ATOM 1317 N N . ALA A 1 201 ? 49.203 22.687 14.104 1.00 97.24 772 ALA A N 1
ATOM 1318 C CA . ALA A 1 201 ? 50.080 21.616 14.592 1.00 96.88 772 ALA A CA 1
ATOM 1319 C C . ALA A 1 201 ? 49.706 21.048 15.984 1.00 99.04 772 ALA A C 1
ATOM 1320 O O . ALA A 1 201 ? 49.990 19.873 16.230 1.00 97.85 772 ALA A O 1
ATOM 1322 N N . ASP A 1 202 ? 49.074 21.853 16.876 1.00 95.10 773 ASP A N 1
ATOM 1323 C CA . ASP A 1 202 ? 48.699 21.404 18.234 1.00 94.71 773 ASP A CA 1
ATOM 1324 C C . ASP A 1 202 ? 47.556 20.387 18.226 1.00 95.97 773 ASP A C 1
ATOM 1325 O O . ASP A 1 202 ? 47.353 19.679 19.222 1.00 95.17 773 ASP A O 1
ATOM 1330 N N . VAL A 1 203 ? 46.825 20.318 17.097 1.00 90.64 774 VAL A N 1
ATOM 1331 C CA . VAL A 1 203 ? 45.704 19.405 16.871 1.00 89.16 774 VAL A CA 1
ATOM 1332 C C . VAL A 1 203 ? 46.244 18.052 16.376 1.00 88.85 774 VAL A C 1
ATOM 1333 O O . VAL A 1 203 ? 46.821 17.963 15.287 1.00 87.50 774 VAL A O 1
ATOM 1337 N N . ASN A 1 204 ? 46.056 17.012 17.196 1.00 84.21 775 ASN A N 1
ATOM 1338 C CA . ASN A 1 204 ? 46.401 15.630 16.865 1.00 83.50 775 ASN A CA 1
ATOM 1339 C C . ASN A 1 204 ? 45.093 14.831 16.869 1.00 83.16 775 ASN A C 1
ATOM 1340 O O . ASN A 1 204 ? 44.552 14.546 17.945 1.00 82.03 775 ASN A O 1
ATOM 1345 N N . LEU A 1 205 ? 44.551 14.546 15.651 1.00 75.99 776 LEU A N 1
ATOM 1346 C CA . LEU A 1 205 ? 43.291 13.832 15.437 1.00 74.03 776 LEU A CA 1
ATOM 1347 C C . LEU A 1 205 ? 43.315 12.466 16.100 1.00 77.10 776 LEU A C 1
ATOM 1348 O O . LEU A 1 205 ? 42.287 12.014 16.598 1.00 76.50 776 LEU A O 1
ATOM 1353 N N . GLU A 1 206 ? 44.502 11.846 16.177 1.00 74.10 777 GLU A N 1
ATOM 1354 C CA . GLU A 1 206 ? 44.712 10.544 16.815 1.00 74.32 777 GLU A CA 1
ATOM 1355 C C . GLU A 1 206 ? 44.405 10.608 18.322 1.00 75.86 777 GLU A C 1
ATOM 1356 O O . GLU A 1 206 ? 43.954 9.610 18.884 1.00 75.06 777 GLU A O 1
ATOM 1358 N N . ALA A 1 207 ? 44.621 11.793 18.951 1.00 71.22 778 ALA A N 1
ATOM 1359 C CA . ALA A 1 207 ? 44.368 12.067 20.367 1.00 70.34 778 ALA A CA 1
ATOM 1360 C C . ALA A 1 207 ? 42.883 12.395 20.605 1.00 73.72 778 ALA A C 1
ATOM 1361 O O . ALA A 1 207 ? 42.335 12.068 21.669 1.00 74.08 778 ALA A O 1
ATOM 1363 N N . ILE A 1 208 ? 42.241 13.051 19.610 1.00 67.75 779 ILE A N 1
ATOM 1364 C CA . ILE A 1 208 ? 40.820 13.399 19.619 1.00 65.75 779 ILE A CA 1
ATOM 1365 C C . ILE A 1 208 ? 40.003 12.101 19.476 1.00 68.19 779 ILE A C 1
ATOM 1366 O O . ILE A 1 208 ? 39.052 11.920 20.222 1.00 66.75 779 ILE A O 1
ATOM 1371 N N . ALA A 1 209 ? 40.403 11.189 18.550 1.00 65.31 780 ALA A N 1
ATOM 1372 C CA . ALA A 1 209 ? 39.726 9.911 18.267 1.00 65.60 780 ALA A CA 1
ATOM 1373 C C . ALA A 1 209 ? 39.774 8.927 19.422 1.00 72.33 780 ALA A C 1
ATOM 1374 O O . ALA A 1 209 ? 38.872 8.087 19.548 1.00 72.27 780 ALA A O 1
ATOM 1376 N N . GLY A 1 210 ? 40.832 9.025 20.233 1.00 70.24 781 GLY A N 1
ATOM 1377 C CA . GLY A 1 210 ? 41.054 8.162 21.384 1.00 69.97 781 GLY A CA 1
ATOM 1378 C C . GLY A 1 210 ? 40.563 8.716 22.704 1.00 74.84 781 GLY A C 1
ATOM 1379 O O . GLY A 1 210 ? 40.665 8.026 23.723 1.00 75.40 781 GLY A O 1
ATOM 1380 N N . ASP A 1 211 ? 40.000 9.952 22.691 1.00 71.08 782 ASP A N 1
ATOM 1381 C CA . ASP A 1 211 ? 39.441 10.683 23.842 1.00 70.16 782 ASP A CA 1
ATOM 1382 C C . ASP A 1 211 ? 38.396 9.851 24.603 1.00 77.30 782 ASP A C 1
ATOM 1383 O O . ASP A 1 211 ? 37.833 8.900 24.044 1.00 77.29 782 ASP A O 1
ATOM 1388 N N . LEU A 1 212 ? 38.158 10.199 25.885 1.00 75.16 783 LEU A N 1
ATOM 1389 C CA . LEU A 1 212 ? 37.216 9.488 26.754 1.00 75.43 783 LEU A CA 1
ATOM 1390 C C . LEU A 1 212 ? 35.774 9.616 26.253 1.00 76.61 783 LEU A C 1
ATOM 1391 O O . LEU A 1 212 ? 35.125 8.603 26.004 1.00 75.82 783 LEU A O 1
ATOM 1396 N N . ARG A 1 213 ? 35.306 10.863 26.064 1.00 71.43 784 ARG A N 1
ATOM 1397 C CA . ARG A 1 213 ? 33.953 11.204 25.611 1.00 70.16 784 ARG A CA 1
ATOM 1398 C C . ARG A 1 213 ? 33.627 10.737 24.165 1.00 72.11 784 ARG A C 1
ATOM 1399 O O . ARG A 1 213 ? 32.444 10.661 23.840 1.00 71.54 784 ARG A O 1
ATOM 1407 N N . CYS A 1 214 ? 34.642 10.324 23.362 1.00 67.10 785 CYS A N 1
ATOM 1408 C CA . CYS A 1 214 ? 34.480 9.811 21.991 1.00 66.01 785 CYS A CA 1
ATOM 1409 C C . CYS A 1 214 ? 34.198 8.320 21.958 1.00 74.03 785 CYS A C 1
ATOM 1410 O O . CYS A 1 214 ? 33.900 7.801 20.881 1.00 75.82 785 CYS A O 1
ATOM 1413 N N . ASP A 1 215 ? 34.300 7.616 23.091 1.00 71.84 786 ASP A N 1
ATOM 1414 C CA . ASP A 1 215 ? 34.072 6.165 23.088 1.00 72.46 786 ASP A CA 1
ATOM 1415 C C . ASP A 1 215 ? 32.594 5.782 22.868 1.00 75.63 786 ASP A C 1
ATOM 1416 O O . ASP A 1 215 ? 32.329 4.662 22.422 1.00 76.66 786 ASP A O 1
ATOM 1421 N N A CYS A 1 216 ? 31.662 6.714 23.125 0.50 71.17 787 CYS A N 1
ATOM 1422 N N B CYS A 1 216 ? 31.660 6.704 23.134 0.50 71.28 787 CYS A N 1
ATOM 1423 C CA A CYS A 1 216 ? 30.224 6.516 22.938 0.50 70.70 787 CYS A CA 1
ATOM 1424 C CA B CYS A 1 216 ? 30.234 6.466 22.933 0.50 70.86 787 CYS A CA 1
ATOM 1425 C C A CYS A 1 216 ? 29.756 7.148 21.612 0.50 72.53 787 CYS A C 1
ATOM 1426 C C B CYS A 1 216 ? 29.736 7.190 21.651 0.50 72.65 787 CYS A C 1
ATOM 1427 O O A CYS A 1 216 ? 28.609 6.934 21.192 0.50 71.92 787 CYS A O 1
ATOM 1428 O O B CYS A 1 216 ? 28.565 7.043 21.273 0.50 72.11 787 CYS A O 1
ATOM 1433 N N . TYR A 1 217 ? 30.649 7.934 20.969 1.00 66.76 788 TYR A N 1
ATOM 1434 C CA . TYR A 1 217 ? 30.368 8.694 19.744 1.00 63.48 788 TYR A CA 1
ATOM 1435 C C . TYR A 1 217 ? 29.974 7.874 18.525 1.00 66.44 788 TYR A C 1
ATOM 1436 O O . TYR A 1 217 ? 30.563 6.834 18.230 1.00 63.90 788 TYR A O 1
ATOM 1445 N N . THR A 1 218 ? 28.983 8.418 17.795 1.00 64.42 789 THR A N 1
ATOM 1446 C CA . THR A 1 218 ? 28.468 7.950 16.505 1.00 64.20 789 THR A CA 1
ATOM 1447 C C . THR A 1 218 ? 29.263 8.719 15.435 1.00 66.28 789 THR A C 1
ATOM 1448 O O . THR A 1 218 ? 30.085 9.567 15.802 1.00 66.54 789 THR A 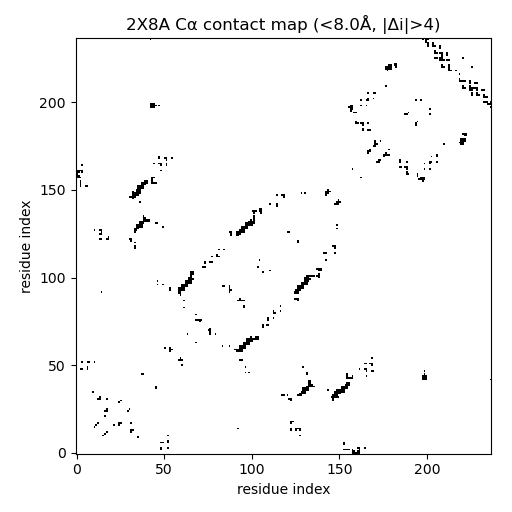O 1
ATOM 1452 N N . GLY A 1 219 ? 29.004 8.463 14.149 1.00 61.31 790 GLY A N 1
ATOM 1453 C CA . GLY A 1 219 ? 29.662 9.172 13.047 1.00 59.95 790 GLY A CA 1
ATOM 1454 C C . GLY A 1 219 ? 29.267 10.639 13.025 1.00 60.77 790 GLY A C 1
ATOM 1455 O O . GLY A 1 219 ? 30.096 11.511 12.726 1.00 59.90 790 GLY A O 1
ATOM 1456 N N . ALA A 1 220 ? 28.004 10.906 13.441 1.00 54.11 791 ALA A N 1
ATOM 1457 C CA . ALA A 1 220 ? 27.349 12.210 13.529 1.00 52.99 791 ALA A CA 1
ATOM 1458 C C . ALA A 1 220 ? 27.946 13.086 14.613 1.00 57.88 791 ALA A C 1
ATOM 1459 O O . ALA A 1 220 ? 28.062 14.295 14.399 1.00 57.31 791 ALA A O 1
ATOM 1461 N N . ASP A 1 221 ? 28.297 12.512 15.784 1.00 55.08 792 ASP A N 1
ATOM 1462 C CA . ASP A 1 221 ? 28.920 13.294 16.857 1.00 55.27 792 ASP A CA 1
ATOM 1463 C C . ASP A 1 221 ? 30.330 13.691 16.434 1.00 56.97 792 ASP A C 1
ATOM 1464 O O . ASP A 1 221 ? 30.738 14.825 16.691 1.00 55.02 792 ASP A O 1
ATOM 1469 N N . LEU A 1 222 ? 31.057 12.784 15.724 1.00 53.83 793 LEU A N 1
ATOM 1470 C CA . LEU A 1 222 ? 32.373 13.121 15.170 1.00 53.75 793 LEU A CA 1
ATOM 1471 C C . LEU A 1 222 ? 32.226 14.234 14.153 1.00 58.11 793 LEU A C 1
ATOM 1472 O O . LEU A 1 222 ? 32.993 15.191 14.181 1.00 59.13 793 LEU A O 1
ATOM 1477 N N . SER A 1 223 ? 31.196 14.129 13.292 1.00 53.38 794 SER A N 1
ATOM 1478 C CA . SER A 1 223 ? 30.831 15.099 12.269 1.00 52.83 794 SER A CA 1
ATOM 1479 C C . SER A 1 223 ? 30.455 16.426 12.943 1.00 55.14 794 SER A C 1
ATOM 1480 O O . SER A 1 223 ? 30.907 17.470 12.482 1.00 57.21 794 SER A O 1
ATOM 1483 N N . ALA A 1 224 ? 29.738 16.391 14.094 1.00 48.68 795 ALA A N 1
ATOM 1484 C CA . ALA A 1 224 ? 29.367 17.606 14.853 1.00 47.32 795 ALA A CA 1
ATOM 1485 C C . ALA A 1 224 ? 30.549 18.211 15.605 1.00 53.39 795 ALA A C 1
ATOM 1486 O O . ALA A 1 224 ? 30.572 19.424 15.840 1.00 52.06 795 ALA A O 1
ATOM 1488 N N . LEU A 1 225 ? 31.497 17.351 16.055 1.00 52.01 796 LEU A N 1
ATOM 1489 C CA . LEU A 1 225 ? 32.700 17.753 16.784 1.00 51.73 796 LEU A CA 1
ATOM 1490 C C . LEU A 1 225 ? 33.529 18.668 15.904 1.00 55.13 796 LEU A C 1
ATOM 1491 O O . LEU A 1 225 ? 33.865 19.768 16.351 1.00 54.84 796 LEU A O 1
ATOM 1496 N N . VAL A 1 226 ? 33.761 18.269 14.624 1.00 51.70 797 VAL A N 1
ATOM 1497 C CA . VAL A 1 226 ? 34.503 19.078 13.650 1.00 52.49 797 VAL A CA 1
ATOM 1498 C C . VAL A 1 226 ? 33.724 20.367 13.317 1.00 61.26 797 VAL A C 1
ATOM 1499 O O . VAL A 1 226 ? 34.339 21.438 13.336 1.00 62.52 797 VAL A O 1
ATOM 1503 N N . ARG A 1 227 ? 32.390 20.280 13.041 1.00 58.53 798 ARG A N 1
ATOM 1504 C CA . ARG A 1 227 ? 31.586 21.474 12.757 1.00 58.86 798 ARG A CA 1
ATOM 1505 C C . ARG A 1 227 ? 31.711 22.478 13.909 1.00 62.96 798 ARG A C 1
ATOM 1506 O O . ARG A 1 227 ? 32.157 23.586 13.670 1.00 63.07 798 ARG A O 1
ATOM 1514 N N . GLU A 1 228 ? 31.382 22.077 15.149 1.00 60.77 799 GLU A N 1
ATOM 1515 C CA . GLU A 1 228 ? 31.445 22.941 16.337 1.00 61.68 799 GLU A CA 1
ATOM 1516 C C . GLU A 1 228 ? 32.794 23.615 16.509 1.00 67.73 799 GLU A C 1
ATOM 1517 O O . GLU A 1 228 ? 32.821 24.822 16.736 1.00 68.06 799 GLU A O 1
ATOM 1523 N N . ALA A 1 229 ? 33.904 22.854 16.378 1.00 66.24 800 ALA A N 1
ATOM 1524 C CA . ALA A 1 229 ? 35.284 23.374 16.438 1.00 66.34 800 ALA A CA 1
ATOM 1525 C C . ALA A 1 229 ? 35.518 24.399 15.320 1.00 69.79 800 ALA A C 1
ATOM 1526 O O . ALA A 1 229 ? 36.061 25.463 15.593 1.00 70.57 800 ALA A O 1
ATOM 1528 N N . SER A 1 230 ? 35.055 24.101 14.083 1.00 65.63 801 SER A N 1
ATOM 1529 C CA . SER A 1 230 ? 35.121 25.005 12.929 1.00 65.21 801 SER A CA 1
ATOM 1530 C C . SER A 1 230 ? 34.255 26.254 13.173 1.00 70.62 801 SER A C 1
ATOM 1531 O O . SER A 1 230 ? 34.680 27.362 12.828 1.00 70.58 801 SER A O 1
ATOM 1534 N N . ILE A 1 231 ? 33.049 26.077 13.782 1.00 67.68 802 ILE A N 1
ATOM 1535 C CA . ILE A 1 231 ? 32.133 27.179 14.111 1.00 67.53 802 ILE A CA 1
ATOM 1536 C C . ILE A 1 231 ? 32.812 28.101 15.098 1.00 74.92 802 ILE A C 1
ATOM 1537 O O . ILE A 1 231 ? 32.708 29.305 14.928 1.00 75.80 802 ILE A O 1
ATOM 1542 N N . CYS A 1 232 ? 33.524 27.545 16.103 1.00 73.82 803 CYS A N 1
ATOM 1543 C CA . CYS A 1 232 ? 34.274 28.314 17.096 1.00 75.17 803 CYS A CA 1
ATOM 1544 C C . CYS A 1 232 ? 35.311 29.168 16.378 1.00 78.80 803 CYS A C 1
ATOM 1545 O O . CYS A 1 232 ? 35.340 30.388 16.581 1.00 79.10 803 CYS A O 1
ATOM 1548 N N . ALA A 1 233 ? 36.104 28.529 15.485 1.00 74.27 804 ALA A N 1
ATOM 1549 C CA . ALA A 1 233 ? 37.140 29.162 14.671 1.00 74.09 804 ALA A CA 1
ATOM 1550 C C . ALA A 1 233 ? 36.574 30.309 13.810 1.00 79.34 804 ALA A C 1
ATOM 1551 O O . ALA A 1 233 ? 37.215 31.359 13.723 1.00 79.92 804 ALA A O 1
ATOM 1553 N N . LEU A 1 234 ? 35.376 30.135 13.220 1.00 76.11 805 LEU A N 1
ATOM 1554 C CA . LEU A 1 234 ? 34.744 31.183 12.414 1.00 76.47 805 LEU A CA 1
ATOM 1555 C C . LEU A 1 234 ? 34.127 32.272 13.314 1.00 82.77 805 LEU A C 1
ATOM 1556 O O . LEU A 1 234 ? 34.186 33.444 12.945 1.00 82.35 805 LEU A O 1
ATOM 1561 N N . ARG A 1 235 ? 33.589 31.900 14.496 1.00 82.06 806 ARG A N 1
ATOM 1562 C CA . ARG A 1 235 ? 32.987 32.837 15.460 1.00 83.20 806 ARG A CA 1
ATOM 1563 C C . ARG A 1 235 ? 34.021 33.829 16.047 1.00 90.07 806 ARG A C 1
ATOM 1564 O O . ARG A 1 235 ? 33.707 35.017 16.167 1.00 89.64 806 ARG A O 1
ATOM 1566 N N . GLN A 1 236 ? 35.239 33.340 16.409 1.00 88.46 807 GLN A N 1
ATOM 1567 C CA . GLN A 1 236 ? 36.333 34.147 16.976 1.00 88.74 807 GLN A CA 1
ATOM 1568 C C . GLN A 1 236 ? 36.833 35.203 15.977 1.00 94.58 807 GLN A C 1
ATOM 1569 O O . GLN A 1 236 ? 37.011 36.355 16.372 1.00 94.82 807 GLN A O 1
ATOM 1571 N N . GLU A 1 237 ? 37.028 34.817 14.685 1.00 91.83 808 GLU A N 1
ATOM 1572 C CA . GLU A 1 237 ? 37.463 35.680 13.566 1.00 91.46 808 GLU A CA 1
ATOM 1573 C C . GLU A 1 237 ? 36.511 36.894 13.385 1.00 94.31 808 GLU A C 1
ATOM 1574 O O . GLU A 1 237 ? 36.972 38.004 13.101 1.00 93.29 808 GLU A O 1
ATOM 1580 N N . MET A 1 238 ? 35.197 36.667 13.566 1.00 90.45 809 MET A N 1
ATOM 1581 C CA . MET A 1 238 ? 34.144 37.679 13.465 1.00 109.25 809 MET A CA 1
ATOM 1582 C C . MET A 1 238 ? 34.115 38.556 14.721 1.00 144.25 809 MET A C 1
ATOM 1583 O O . MET A 1 238 ? 34.291 38.062 15.834 1.00 108.67 809 MET A O 1
ATOM 1588 N N . LEU A 1 250 ? 42.612 31.082 8.061 1.00 85.22 821 LEU A N 1
ATOM 1589 C CA . LEU A 1 250 ? 42.011 30.687 9.337 1.00 85.12 821 LEU A CA 1
ATOM 1590 C C . LEU A 1 250 ? 42.217 29.172 9.606 1.00 86.11 821 LEU A C 1
ATOM 1591 O O . LEU A 1 250 ? 42.067 28.357 8.690 1.00 84.86 821 LEU A O 1
ATOM 1596 N N . LYS A 1 251 ? 42.582 28.823 10.865 1.00 81.11 822 LYS A N 1
ATOM 1597 C CA . LYS A 1 251 ? 42.878 27.460 11.325 1.00 80.71 822 LYS A CA 1
ATOM 1598 C C . LYS A 1 251 ? 42.024 27.030 12.534 1.00 84.06 822 LYS A C 1
ATOM 1599 O O . LYS A 1 251 ? 41.521 27.882 13.269 1.00 82.39 822 LYS A O 1
ATOM 1605 N N . VAL A 1 252 ? 41.900 25.689 12.750 1.00 81.48 823 VAL A N 1
ATOM 1606 C CA . VAL A 1 252 ? 41.152 25.093 13.868 1.00 81.14 823 VAL A CA 1
ATOM 1607 C C . VAL A 1 252 ? 42.157 24.548 14.881 1.00 84.50 823 VAL A C 1
ATOM 1608 O O . VAL A 1 252 ? 42.944 23.663 14.558 1.00 83.04 823 VAL A O 1
ATOM 1612 N N . SER A 1 253 ? 42.111 25.112 16.102 1.00 83.07 824 SER A N 1
ATOM 1613 C CA . SER A 1 253 ? 42.966 24.874 17.267 1.00 84.10 824 SER A CA 1
ATOM 1614 C C . SER A 1 253 ? 42.412 23.797 18.214 1.00 90.68 824 SER A C 1
ATOM 1615 O O . SER A 1 253 ? 41.249 23.417 18.103 1.00 92.10 824 SER A O 1
ATOM 1618 N N . HIS A 1 254 ? 43.253 23.312 19.154 1.00 87.65 825 HIS A N 1
ATOM 1619 C CA . HIS A 1 254 ? 42.875 22.331 20.179 1.00 87.78 825 HIS A CA 1
ATOM 1620 C C . HIS A 1 254 ? 41.863 22.973 21.121 1.00 89.55 825 HIS A C 1
ATOM 1621 O O . HIS A 1 254 ? 40.965 22.294 21.632 1.00 88.03 825 HIS A O 1
ATOM 1628 N N . LYS A 1 255 ? 42.004 24.301 21.320 1.00 85.29 826 LYS A N 1
ATOM 1629 C CA . LYS A 1 255 ? 41.108 25.103 22.150 1.00 84.13 826 LYS A CA 1
ATOM 1630 C C . LYS A 1 255 ? 39.676 24.986 21.607 1.00 82.58 826 LYS A C 1
ATOM 1631 O O . LYS A 1 255 ? 38.755 24.761 22.390 1.00 80.93 826 LYS A O 1
ATOM 1633 N N . HIS A 1 256 ? 39.522 25.042 20.254 1.00 76.14 827 HIS A N 1
ATOM 1634 C CA . HIS A 1 256 ? 38.252 24.927 19.521 1.00 73.95 827 HIS A CA 1
ATOM 1635 C C . HIS A 1 256 ? 37.619 23.564 19.729 1.00 73.57 827 HIS A C 1
ATOM 1636 O O . HIS A 1 256 ? 36.432 23.487 20.024 1.00 71.92 827 HIS A O 1
ATOM 1643 N N . PHE A 1 257 ? 38.423 22.500 19.612 1.00 68.46 828 PHE A N 1
ATOM 1644 C CA . PHE A 1 257 ? 37.991 21.132 19.829 1.00 67.74 828 PHE A CA 1
ATOM 1645 C C . PHE A 1 257 ? 37.590 20.937 21.277 1.00 72.99 828 PHE A C 1
ATOM 1646 O O . PHE A 1 257 ? 36.626 20.230 21.542 1.00 72.21 828 PHE A O 1
ATOM 1654 N N . GLU A 1 258 ? 38.295 21.604 22.214 1.00 71.64 829 GLU A N 1
ATOM 1655 C CA . GLU A 1 258 ? 37.984 21.534 23.647 1.00 71.45 829 GLU A CA 1
ATOM 1656 C C . GLU A 1 258 ? 36.619 22.164 23.919 1.00 74.61 829 GLU A C 1
ATOM 1657 O 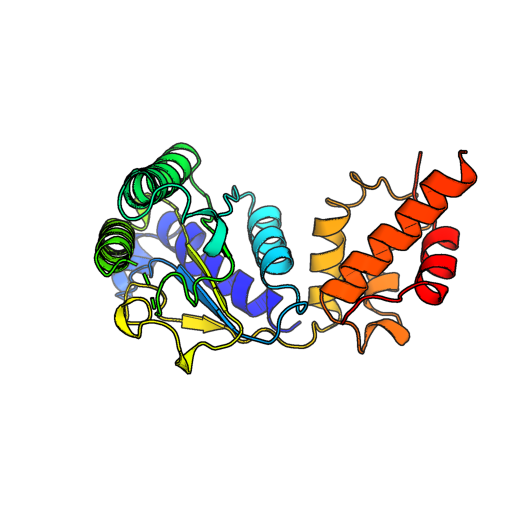O . GLU A 1 258 ? 35.786 21.534 24.575 1.00 74.43 829 GLU A O 1
ATOM 1663 N N . GLU A 1 259 ? 36.369 23.356 23.347 1.00 70.79 830 GLU A N 1
ATOM 1664 C CA . GLU A 1 259 ? 35.098 24.075 23.471 1.00 71.04 830 GLU A CA 1
ATOM 1665 C C . GLU A 1 259 ? 33.983 23.349 22.698 1.00 74.93 830 GLU A C 1
ATOM 1666 O O . GLU A 1 259 ? 32.828 23.403 23.118 1.00 75.30 830 GLU A O 1
ATOM 1672 N N . ALA A 1 260 ? 34.336 22.642 21.600 1.00 70.79 831 ALA A N 1
ATOM 1673 C CA . ALA A 1 260 ? 33.402 21.887 20.758 1.00 70.28 831 ALA A CA 1
ATOM 1674 C C . ALA A 1 260 ? 32.811 20.699 21.490 1.00 73.63 831 ALA A C 1
ATOM 1675 O O . ALA A 1 260 ? 31.643 20.417 21.289 1.00 74.30 831 ALA A O 1
ATOM 1677 N N . PHE A 1 261 ? 33.604 19.997 22.328 1.00 69.56 832 PHE A N 1
ATOM 1678 C CA . PHE A 1 261 ? 33.158 18.846 23.134 1.00 68.43 832 PHE A CA 1
ATOM 1679 C C . PHE A 1 261 ? 32.039 19.273 24.088 1.00 76.93 832 PHE A C 1
ATOM 1680 O O . PHE A 1 261 ? 31.100 18.505 24.329 1.00 77.12 832 PHE A O 1
ATOM 1688 N N . LYS A 1 262 ? 32.142 20.521 24.599 1.00 75.73 833 LYS A N 1
ATOM 1689 C CA . LYS A 1 262 ? 31.170 21.177 25.475 1.00 76.76 833 LYS A CA 1
ATOM 1690 C C . LYS A 1 262 ? 29.919 21.631 24.677 1.00 83.77 833 LYS A C 1
ATOM 1691 O O . LYS A 1 262 ? 28.933 22.062 25.287 1.00 83.19 833 LYS A O 1
ATOM 1693 N N . LYS A 1 263 ? 29.971 21.546 23.317 1.00 81.84 834 LYS A N 1
ATOM 1694 C CA . LYS A 1 263 ? 28.875 21.952 22.426 1.00 81.91 834 LYS A CA 1
ATOM 1695 C C . LYS A 1 263 ? 28.336 20.812 21.540 1.00 86.45 834 LYS A C 1
ATOM 1696 O O . LYS A 1 263 ? 27.431 21.075 20.751 1.00 86.05 834 LYS A O 1
ATOM 1702 N N . VAL A 1 264 ? 28.839 19.562 21.673 1.00 84.13 835 VAL A N 1
ATOM 1703 C CA . VAL A 1 264 ? 28.330 18.466 20.839 1.00 84.81 835 VAL A CA 1
ATOM 1704 C C . VAL A 1 264 ? 26.898 18.120 21.305 1.00 91.11 835 VAL A C 1
ATOM 1705 O O . VAL A 1 264 ? 26.683 17.359 22.270 1.00 91.45 835 VAL A O 1
ATOM 1709 N N . ARG A 1 265 ? 25.931 18.773 20.614 1.00 87.41 836 ARG A N 1
ATOM 1710 C CA . ARG A 1 265 ? 24.485 18.612 20.770 1.00 87.37 836 ARG A CA 1
ATOM 1711 C C . ARG A 1 265 ? 23.946 18.024 19.458 1.00 90.74 836 ARG A C 1
ATOM 1712 O O . ARG A 1 265 ? 22.930 18.480 18.923 1.00 90.14 836 ARG A O 1
ATOM 1714 N N . SER A 1 266 ? 24.671 17.008 18.934 1.00 86.90 837 SER A N 1
ATOM 1715 C CA . SER A 1 266 ? 24.330 16.250 17.727 1.00 86.13 837 SER A CA 1
ATOM 1716 C C . SER A 1 266 ? 23.072 15.435 17.998 1.00 88.63 837 SER A C 1
ATOM 1717 O O . SER A 1 266 ? 22.900 14.910 19.106 1.00 88.10 837 SER A O 1
ATOM 1720 N N . SER A 1 267 ? 22.202 15.325 16.991 1.00 84.36 838 SER A N 1
ATOM 1721 C CA . SER A 1 267 ? 20.936 14.599 17.093 1.00 84.60 838 SER A CA 1
ATOM 17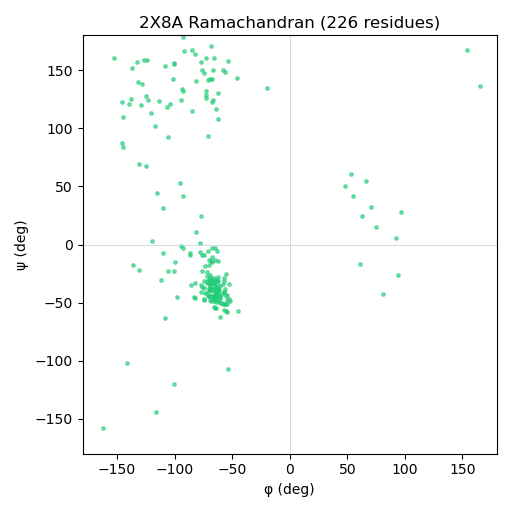22 C C . SER A 1 267 ? 21.131 13.064 17.327 1.00 90.06 838 SER A C 1
ATOM 1723 O O . SER A 1 267 ? 20.140 12.352 17.545 1.00 90.16 838 SER A O 1
ATOM 1726 N N . ILE A 1 268 ? 22.410 12.588 17.352 1.00 86.31 839 ILE A N 1
ATOM 1727 C CA . ILE A 1 268 ? 22.809 11.201 17.600 1.00 105.78 839 ILE A CA 1
ATOM 1728 C C . ILE A 1 268 ? 23.832 11.132 18.740 1.00 117.50 839 ILE A C 1
ATOM 1729 O O . ILE A 1 268 ? 23.490 11.304 19.911 1.00 80.44 839 ILE A O 1
#

Foldseek 3Di:
DALLVVLLVLLCLQQPCCVVPVVVCVVVVHFRALAAEEEADPQQCLPLSNQLSCVVVVAAEAEAELVVLPVDPVPCSLVVLVVLLVVCLVRPLYEYEYEACPVSALVPCSVVSNLVSRLVDGSVSNYYYYYYHHDPVSGDCSCCPPRHNVHYGYRDHDQLVSLLSSLCRLCVNCVNVNADPQDDSSPVSVDPLSRRDHSQLSNQLVVQQVVVCVVVVCHHRYVVSSVVSSVVSPGPD

Radius of gyration: 19.08 Å; Cα contacts (8 Å, |Δi|>4): 435; chains: 1; bounding box: 41×57×44 Å

Sequence (237 aa):
IGALEDIREELTMAILAPVRNPDQFKALGLVTPAGVLLAGPPGCGKTLLAKAVANESGLNFISVKGPELLNMYVGESERAVRQVFQRAKNSAPCVIIFFDEVDALCPSVRVVNQLLTEMDGLEARQQVFIMAATNRPDIIDPAILRPGRLDKTLFFVGLPPPADRLAILKTITKNGTKPPLDADVNLEAIAGDLRCDCCYTGADLSALVREASICALRQEMLKVSHKHFEEAFKKVRSSI

GO terms:
  GO:0005515 protein binding (F, IPI)
  GO:1905323 telomerase holoenzyme complex assembly (P, IMP)
  GO:0032206 positive regulation of telomere maintenance (P, IMP)
  GO:0005634 nucleus (C, IDA)
  GO:0005654 nucleoplasm (C, IDA)
  GO:0005730 nucleolus (C, IDA)
  GO:0042273 ribosomal large subunit biogenesis (P, IDA)
  GO:0000176 nuclear exosome (RNase complex) (C, IDA)
  GO:0005697 telomerase holoenzyme complex (C, IDA)
  GO:1904749 regulation of protein localization to nucleolus (P, IDA)
  GO:0032092 positive regulation of protein binding (P, IDA)
  GO:0006364 rRNA processing (P, IDA)
  GO:1990275 preribosome binding (F, IDA)
  GO:0005524 ATP binding (F, IMP)
  GO:0042254 ribosome biogenesis (P, IMP)
  GO:0042273 ribosomal large subunit biogenesis (P, IMP)
  GO:0005524 ATP binding (F, TAS)
  GO:0005634 nucleus (C, TAS)
  GO:0016020 membrane (C, HDA)
  GO:0003723 RNA binding (F, HDA)

InterPro domains:
  IPR003593 AAA+ ATPase domain [SM00382] (297-436)
  IPR003593 AAA+ ATPase domain [SM00382] (614-750)
  IPR003959 ATPase, AAA-type, core [PF00004] (301-432)
  IPR003959 ATPase, AAA-type, core [PF00004] (618-747)
  IPR003960 ATPase, AAA-type, conserved site [PS00674] (404-422)
  IPR003960 ATPase, AAA-type, conserved site [PS00674] (718-736)
  IPR027417 P-loop containing nucleoside triphosphate hydrolase [G3DSA:3.40.50.300] (244-432)
  IPR027417 P-loop containing nucleoside triphosphate hydrolase [G3DSA:3.40.50.300] (572-748)
  IPR027417 P-loop containing nucleoside triphosphate hydrolase [SSF52540] (259-488)
  IPR027417 P-loop containing nucleoside triphosphate hydrolase [SSF52540] (576-850)
  IPR031996 NVL2, nucleolin binding domain [PF16725] (2-71)
  IPR038100 NVL2, N-terminal domain superfamily [G3DSA:1.10.10.2010] (1-74)
  IPR041569 AAA ATPase, AAA+ lid domain [PF17862] (457-495)
  IPR041569 AAA ATPase, AAA+ lid domain [PF17862] (773-811)
  IPR050168 AAA ATPase domain-containing protein [PTHR23077] (144-854)

Nearest PDB structures (foldseek):
  2x8a-assembly1_A  TM=1.004E+00  e=5.516E-42  Homo sapiens
  2ce7-assembly2_D  TM=7.746E-01  e=5.623E-19  Thermotoga maritima
  5ifw-assembly1_B-2  TM=7.268E-01  e=5.623E-19  Homo sapiens
  7mdm-assembly1_E  TM=7.580E-01  e=9.064E-18  Homo sapiens
  8usb-assembly1_C  TM=6.871E-01  e=7.428E-16  Homo sapiens

B-factor: mean 81.08, std 15.73, range [44.09, 159.96]

Solvent-accessible surface area: 11574 Å² total; per-residue (Å²): 78,27,15,3,74,62,0,72,95,33,0,48,97,7,6,44,20,8,76,205,73,73,125,56,17,157,87,142,58,83,125,27,24,4,0,0,0,0,0,10,87,103,29,9,8,20,63,41,0,0,20,6,0,0,82,105,52,65,19,71,60,49,61,11,125,1,85,58,17,74,83,114,180,77,42,40,8,4,48,26,3,131,56,17,0,92,38,0,53,119,45,42,41,0,0,0,0,2,38,78,0,29,79,15,3,111,58,135,92,10,16,82,26,5,22,80,21,4,88,51,28,41,33,188,42,42,13,1,1,0,0,4,2,50,141,34,101,92,7,42,103,32,0,41,37,121,40,52,2,58,90,48,8,149,4,40,102,5,39,70,41,0,4,54,15,0,0,96,25,41,0,45,84,21,91,160,25,57,28,31,110,88,16,86,20,54,63,7,2,48,35,166,101,0,85,89,18,23,0,29,10,0,46,21,0,3,161,39,0,31,71,22,3,95,60,83,129,175,126,118,4,24,94,59,32,2,74,96,0,25,89,91,37,100,30,132,63

Organism: Homo sapiens (NCBI:txid9606)

Secondary structure (DSSP, 8-state):
--HHHHHHHHHHHHHTHHHHSHHHHHHTT----SEEEEESSTTS-HHHHHHHHHHHTT-EEEEEETTTT-SSTTHHHHHHHHHHHHHHHHT-SEEEEEET-TTT---TTHHHHHHHHHHT--STT-EEEEEEES-GGGS-HHHHSTTSS-EEEE--SPPHHHHHHHHHHHTTTTBTTBBPTT--HHHHHT-SGGGS--HHHHHHHHHHHHHHHHHHH---B-HHHHHHHHTT-----

CATH classification: 3.40.50.300 (+1 more: 1.10.8.60)